Protein AF-A0A0L0S817-F1 (afdb_monomer)

Radius of gyration: 23.84 Å; Cα contacts (8 Å, |Δi|>4): 169; chains: 1; bounding box: 79×33×70 Å

Solvent-accessible surface area (backbone atoms only — not comparable to full-atom values): 13509 Å² total; per-residue (Å²): 115,69,65,62,54,52,50,51,52,51,49,54,56,48,55,68,73,68,96,44,73,67,58,48,53,54,48,48,56,53,46,34,64,48,41,56,57,31,47,53,52,41,40,51,51,51,38,51,53,39,53,52,53,58,67,48,46,68,70,60,49,78,79,63,85,80,73,90,62,92,82,46,65,86,34,71,62,58,69,42,43,46,48,47,53,51,37,49,55,54,55,53,46,65,74,73,41,96,64,51,54,69,58,35,50,53,48,53,50,54,50,46,47,50,36,36,53,47,19,50,50,53,27,50,50,38,58,73,77,44,88,53,63,67,62,38,49,52,31,44,49,50,30,55,49,36,51,50,52,46,41,63,45,56,54,59,58,77,58,45,51,51,48,50,52,50,51,50,54,54,50,52,50,51,51,53,52,38,41,77,69,72,44,48,89,77,38,76,76,51,57,59,50,50,54,50,50,52,54,48,34,53,50,52,34,34,50,52,51,23,51,50,54,52,51,54,50,52,51,52,49,53,55,49,51,51,50,59,58,58,72,73,62,83,86,86,78,91,82,78,91,132

Organism: Allomyces macrogynus (strain ATCC 38327) (NCBI:txid578462)

Secondary structure (DSSP, 8-state):
-HHHHHHHHHHHHH-PPPSSHHHHHHHHHHHHHHHHHHHHHHHHHHHHHHHHHHHHHHHHHTT---S--TT-TTSHHHHHHHHHHHHHHHHHHHHHS---HHHHHHHHHHHHHHHHHHHHHHHHHHHHH---HHHHHHHHHHHHHHHHHHHHHT--HHHHHHHHHHHHHHHHHHHHHHHHTT-GGGTHHHHHHHHHHHHHHHHHHHHHHHHHHHHHHHHHHHHHHHHHHHTTS-S-------

Foldseek 3Di:
DVVVVVVVVVCCLLDPDDPDPVLVVVLLQVLQVCLVVLLVVLLVVLLVVLVVVLVCLVVVVVVDPDDDQVPCCSPSCLLRVLSVLSRVVSVCDVVPDPQGRVSVLVVLLVSLLVSLLSLLVSLLVCLVRHPPVVSNVSSLVSNLSSLVSLLSSLRQLVSNVVSLVVSVVSNVVSQVVCVVVVSNVSPDVSVVVSVVSSVVSSVSSSNVVSVSSVVSVVVVVVVVVCVVVVVVDDPDDDDDDD

Nearest PDB structures (foldseek):
  6ixe-assembly1_A  TM=2.148E-01  e=5.929E+00  Homo sapiens
  6ixf-assembly1_A  TM=2.188E-01  e=6.496E+00  Homo sapiens
  6grj-assembly1_E  TM=1.822E-01  e=9.796E+00  Aeromonas hydrophila

Sequence (242 aa):
MRLRRAWRRVQQFFVYTFPSPEQEAVYRSYYHRKLRDRFIITNLTVTVAWCLVAGMSPLTRKGTATGSDPYGISSFWYQHIPGFVAVVLPIVALHGFHLEGATLEVFATIYVSTVITVAIAMDAAARYLTNNPLVQMFLFMGYLSAIMSATTLRLRPRIHLSVIGMATVIDMLRWAILAALGRAGTAIAVVGVSCAAMVLSITLTLFNESAQRRYFYLRRLVELDAVALGGSGGGHGARGKG

Structure (mmCIF, N/CA/C/O backbone):
data_AF-A0A0L0S817-F1
#
_entry.id   AF-A0A0L0S817-F1
#
loop_
_atom_site.group_PDB
_atom_site.id
_atom_site.type_symbol
_atom_site.label_atom_id
_atom_site.label_alt_id
_atom_site.label_comp_id
_atom_site.label_asym_id
_atom_site.label_entity_id
_atom_site.label_seq_id
_atom_site.pdbx_PDB_ins_code
_atom_site.Cartn_x
_atom_site.Cartn_y
_atom_site.Cartn_z
_atom_site.occupancy
_atom_site.B_iso_or_equiv
_atom_site.auth_seq_id
_atom_site.auth_comp_id
_atom_site.auth_asym_id
_atom_site.auth_atom_id
_atom_site.pdbx_PDB_model_num
ATOM 1 N N . MET A 1 1 ? 18.633 14.173 29.583 1.00 62.84 1 MET A N 1
ATOM 2 C CA . MET A 1 1 ? 17.295 13.816 30.137 1.00 62.84 1 MET A CA 1
ATOM 3 C C . MET A 1 1 ? 16.091 14.249 29.283 1.00 62.84 1 MET A C 1
ATOM 5 O O . MET A 1 1 ? 15.126 13.493 29.238 1.00 62.84 1 MET A O 1
ATOM 9 N N . ARG A 1 2 ? 16.102 15.404 28.591 1.00 72.50 2 ARG A N 1
ATOM 10 C CA . ARG A 1 2 ? 14.948 15.901 27.798 1.00 72.50 2 ARG A CA 1
ATOM 11 C C . ARG A 1 2 ? 14.546 14.993 26.616 1.00 72.50 2 ARG A C 1
ATOM 13 O O . ARG A 1 2 ? 13.367 14.688 26.475 1.00 72.50 2 ARG A O 1
ATOM 20 N N . LEU A 1 3 ? 15.517 14.456 25.870 1.00 74.56 3 LEU A N 1
ATOM 21 C CA . LEU A 1 3 ? 15.290 13.510 24.760 1.00 74.56 3 LEU A CA 1
ATOM 22 C C . LEU A 1 3 ? 14.580 12.217 25.189 1.00 74.56 3 LEU A C 1
ATOM 24 O O . LEU A 1 3 ? 13.632 11.792 24.543 1.00 74.56 3 LEU A O 1
ATOM 28 N N . ARG A 1 4 ? 14.964 11.629 26.332 1.00 75.44 4 ARG A N 1
ATOM 29 C CA . ARG A 1 4 ? 14.307 10.417 26.856 1.00 75.44 4 ARG A CA 1
ATOM 30 C C . ARG A 1 4 ? 12.842 10.664 27.229 1.00 75.44 4 ARG A C 1
ATOM 32 O O . ARG A 1 4 ? 12.012 9.786 27.028 1.00 75.44 4 ARG A O 1
ATOM 39 N N . ARG A 1 5 ? 12.510 11.848 27.760 1.00 75.25 5 ARG A N 1
ATOM 40 C CA . ARG A 1 5 ? 11.118 12.217 28.076 1.00 75.25 5 ARG A CA 1
ATOM 41 C C . ARG A 1 5 ? 10.299 12.458 26.806 1.00 75.25 5 ARG A C 1
ATOM 43 O O . ARG A 1 5 ? 9.173 11.981 26.734 1.00 75.25 5 ARG A O 1
ATOM 50 N N . ALA A 1 6 ? 10.866 13.142 25.811 1.00 72.88 6 ALA A N 1
ATOM 51 C CA . ALA A 1 6 ? 10.223 13.338 24.510 1.00 72.88 6 ALA A CA 1
ATOM 52 C C . ALA A 1 6 ? 9.963 11.997 23.803 1.00 72.88 6 ALA A C 1
ATOM 54 O O . ALA A 1 6 ? 8.843 11.736 23.378 1.00 72.88 6 ALA A O 1
ATOM 55 N N . TRP A 1 7 ? 10.954 11.102 23.793 1.00 74.12 7 TRP A N 1
ATOM 56 C CA . TRP A 1 7 ? 10.828 9.757 23.234 1.00 74.12 7 TRP A CA 1
ATOM 57 C C . TRP A 1 7 ? 9.726 8.933 23.908 1.00 74.12 7 TRP A C 1
ATOM 59 O O . TRP A 1 7 ? 8.895 8.341 23.226 1.00 74.12 7 TRP A O 1
ATOM 69 N N . ARG A 1 8 ? 9.641 8.958 25.247 1.00 75.88 8 ARG A N 1
ATOM 70 C CA . ARG A 1 8 ? 8.551 8.285 25.975 1.00 75.88 8 ARG A CA 1
ATOM 71 C C . ARG A 1 8 ? 7.172 8.828 25.596 1.00 75.88 8 ARG A C 1
ATOM 73 O O . ARG A 1 8 ? 6.255 8.036 25.426 1.00 75.88 8 ARG A O 1
ATOM 80 N N . ARG A 1 9 ? 7.021 10.147 25.421 1.00 72.44 9 ARG A N 1
ATOM 81 C CA . ARG A 1 9 ? 5.746 10.743 24.976 1.00 72.44 9 ARG A CA 1
ATOM 82 C C . ARG A 1 9 ? 5.372 10.301 23.564 1.00 72.44 9 ARG A C 1
ATOM 84 O O . ARG A 1 9 ? 4.211 10.006 23.317 1.00 72.44 9 ARG A O 1
ATOM 91 N N . VAL A 1 10 ? 6.347 10.221 22.659 1.00 71.38 10 VAL A N 1
ATOM 92 C CA . VAL A 1 10 ? 6.148 9.720 21.290 1.00 71.38 10 VAL A CA 1
ATOM 93 C C . VAL A 1 10 ? 5.708 8.255 21.314 1.00 71.38 10 VAL A C 1
ATOM 95 O O . VAL A 1 10 ? 4.711 7.904 20.688 1.00 71.38 10 VAL A O 1
ATOM 98 N N . GLN A 1 11 ? 6.376 7.412 22.105 1.00 71.69 11 GLN A N 1
ATOM 99 C CA . GLN A 1 11 ? 5.979 6.013 22.280 1.00 71.69 11 GLN A CA 1
ATOM 100 C C . GLN A 1 11 ? 4.559 5.889 22.845 1.00 71.69 11 GLN A C 1
ATOM 102 O O . GLN A 1 11 ? 3.750 5.157 22.290 1.00 71.69 11 GLN A O 1
ATOM 107 N N . GLN A 1 12 ? 4.219 6.650 23.887 1.00 69.69 12 GLN A N 1
ATOM 108 C CA . GLN A 1 12 ? 2.867 6.678 24.462 1.00 69.69 12 GLN A CA 1
ATOM 109 C C . GLN A 1 12 ? 1.814 7.215 23.484 1.00 69.69 12 GLN A C 1
ATOM 111 O O . GLN A 1 12 ? 0.639 6.853 23.558 1.00 69.69 12 GLN A O 1
ATOM 116 N N . PHE A 1 13 ? 2.216 8.092 22.563 1.00 70.31 13 PHE A N 1
ATOM 117 C CA . PHE A 1 13 ? 1.322 8.602 21.542 1.00 70.31 13 PHE A CA 1
ATOM 118 C C . PHE A 1 13 ? 0.998 7.536 20.496 1.00 70.31 13 PHE A C 1
ATOM 120 O O . PHE A 1 13 ? -0.174 7.326 20.198 1.00 70.31 13 PHE A O 1
ATOM 127 N N . PHE A 1 14 ? 2.006 6.845 19.968 1.00 67.69 14 PHE A N 1
ATOM 128 C CA . PHE A 1 14 ? 1.825 5.844 18.914 1.00 67.69 14 PHE A CA 1
ATOM 129 C C . PHE A 1 14 ? 1.361 4.477 19.422 1.00 67.69 14 PHE A C 1
ATOM 131 O O . PHE A 1 14 ? 0.747 3.722 18.673 1.00 67.69 14 PHE A O 1
ATOM 138 N N . VAL A 1 15 ? 1.620 4.163 20.690 1.00 69.94 15 VAL A N 1
ATOM 139 C CA . VAL A 1 15 ? 1.326 2.866 21.303 1.00 69.94 15 VAL A CA 1
ATOM 140 C C . VAL A 1 15 ? 0.288 3.064 22.401 1.00 69.94 15 VAL A C 1
ATOM 142 O O . VAL A 1 15 ? 0.583 2.989 23.591 1.00 69.94 15 VAL A O 1
ATOM 145 N N . TYR A 1 16 ? -0.951 3.357 22.001 1.00 74.62 16 TYR A N 1
ATOM 146 C CA . TYR A 1 16 ? -2.059 3.329 22.948 1.00 74.62 16 TYR A CA 1
ATOM 147 C C . TYR A 1 16 ? -2.414 1.874 23.288 1.00 74.62 16 TYR A C 1
ATOM 149 O O . TYR A 1 16 ? -2.808 1.085 22.422 1.00 74.62 16 TYR A O 1
ATOM 157 N N . THR A 1 17 ? -2.292 1.528 24.564 1.00 78.75 17 THR A N 1
ATOM 158 C CA . THR A 1 17 ? -2.716 0.245 25.129 1.00 78.75 17 THR A CA 1
ATOM 159 C C . THR A 1 17 ? -4.029 0.435 25.875 1.00 78.75 17 THR A C 1
ATOM 161 O O . THR A 1 17 ? -4.143 1.370 26.669 1.00 78.75 17 THR A O 1
ATOM 164 N N . PHE A 1 18 ? -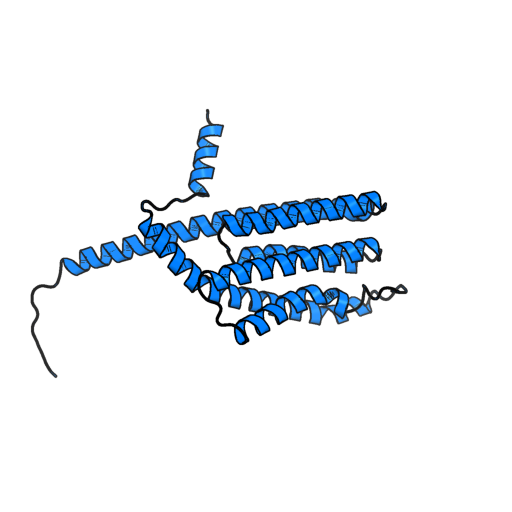5.012 -0.439 25.641 1.00 81.19 18 PHE A N 1
ATOM 165 C CA . PHE A 1 18 ? -6.241 -0.401 26.433 1.00 81.19 18 PHE A CA 1
ATOM 166 C C . PHE A 1 18 ? -5.946 -0.716 27.910 1.00 81.19 18 PHE A C 1
ATOM 168 O O . PHE A 1 18 ? -5.047 -1.514 28.186 1.00 81.19 18 PHE A O 1
ATOM 175 N N . PRO A 1 19 ? -6.710 -0.130 28.849 1.00 80.19 19 PRO A N 1
ATOM 176 C CA . PRO A 1 19 ? -6.610 -0.431 30.277 1.00 80.19 19 PRO A CA 1
ATOM 177 C C . PRO A 1 19 ? -6.852 -1.902 30.634 1.00 80.19 19 PRO A C 1
ATOM 179 O O . PRO A 1 19 ? -6.272 -2.383 31.603 1.00 80.19 19 PRO A O 1
ATOM 182 N N . SER A 1 20 ? -7.690 -2.619 29.872 1.00 86.12 20 SER A N 1
ATOM 183 C CA . SER A 1 20 ? -7.982 -4.036 30.115 1.00 86.12 20 SER A CA 1
ATOM 184 C C . SER A 1 20 ? -7.865 -4.909 28.853 1.00 86.12 20 SER A C 1
ATOM 186 O O . SER A 1 20 ? -8.152 -4.451 27.739 1.00 86.12 20 SER A O 1
ATOM 188 N N . PRO A 1 21 ? -7.474 -6.192 28.998 1.00 85.12 21 PRO A N 1
ATOM 189 C CA . PRO A 1 21 ? -7.388 -7.132 27.877 1.00 85.12 21 PRO A CA 1
ATOM 190 C C . PRO A 1 21 ? -8.757 -7.442 27.250 1.00 85.12 21 PRO A C 1
ATOM 192 O O . PRO A 1 21 ? -8.847 -7.686 26.048 1.00 85.12 21 PRO A O 1
ATOM 195 N N . GLU A 1 22 ? -9.837 -7.365 28.026 1.00 86.56 22 GLU A N 1
ATOM 196 C CA . GLU A 1 22 ? -11.205 -7.518 27.520 1.00 86.56 22 GLU A CA 1
ATOM 197 C C . GLU A 1 22 ? -11.582 -6.395 26.546 1.00 86.56 22 GLU A C 1
ATOM 199 O O . GLU A 1 22 ? -12.194 -6.638 25.506 1.00 86.56 22 GLU A O 1
ATOM 204 N N . GLN A 1 23 ? -11.175 -5.153 26.826 1.00 84.50 23 GLN A N 1
ATOM 205 C CA . GLN A 1 23 ? -11.412 -4.026 25.922 1.00 84.50 23 GLN A CA 1
ATOM 206 C C . GLN A 1 23 ? -10.656 -4.186 24.598 1.00 84.50 23 GLN A C 1
ATOM 208 O O . GLN A 1 23 ? -11.216 -3.877 23.545 1.00 84.50 23 GLN A O 1
ATOM 213 N N . GLU A 1 24 ? -9.438 -4.734 24.628 1.00 85.75 24 GLU A N 1
ATOM 214 C CA . GLU A 1 24 ? -8.682 -5.091 23.420 1.00 85.75 24 GLU A CA 1
ATOM 215 C C . GLU A 1 24 ? -9.401 -6.189 22.614 1.00 85.75 24 GLU A C 1
ATOM 217 O O . GLU A 1 24 ? -9.450 -6.107 21.386 1.00 85.75 24 GLU A O 1
ATOM 222 N N . ALA A 1 25 ? -10.009 -7.187 23.266 1.00 86.69 25 ALA A N 1
ATOM 223 C CA . ALA A 1 25 ? -10.776 -8.231 22.580 1.00 86.69 25 ALA A CA 1
ATOM 224 C C . ALA A 1 25 ? -12.020 -7.669 21.862 1.00 86.69 25 ALA A C 1
ATOM 226 O O . ALA A 1 25 ? -12.256 -7.990 20.696 1.00 86.69 25 ALA A O 1
ATOM 227 N N . VAL A 1 26 ? -12.767 -6.766 22.508 1.00 87.50 26 VAL A N 1
ATOM 228 C CA . VAL A 1 26 ? -13.923 -6.097 21.878 1.00 87.50 26 VAL A CA 1
ATOM 229 C C . VAL A 1 26 ? -13.479 -5.129 20.771 1.00 87.50 26 VAL A C 1
ATOM 231 O O . VAL A 1 26 ? -14.133 -5.028 19.735 1.00 87.50 26 VAL A O 1
ATOM 234 N N . TYR A 1 27 ? -12.339 -4.450 20.926 1.00 88.31 27 TYR A N 1
ATOM 235 C CA . TYR A 1 27 ? -11.769 -3.646 19.840 1.00 88.31 27 TYR A CA 1
ATOM 236 C C . TYR A 1 27 ? -11.419 -4.508 18.621 1.00 88.31 27 TYR A C 1
ATOM 238 O O . TYR A 1 27 ? -11.671 -4.100 17.489 1.00 88.31 27 TYR A O 1
ATOM 246 N N . ARG A 1 28 ? -10.879 -5.718 18.823 1.00 86.81 28 ARG A N 1
ATOM 247 C CA . ARG A 1 28 ? -10.556 -6.635 17.718 1.00 86.81 28 ARG A CA 1
ATOM 248 C C . ARG A 1 28 ? -11.793 -7.082 16.949 1.00 86.81 28 ARG A C 1
ATOM 250 O O . ARG A 1 28 ? -11.763 -7.067 15.721 1.00 86.81 28 ARG A O 1
ATOM 257 N N . SER A 1 29 ? -12.882 -7.441 17.629 1.00 86.31 29 SER A N 1
ATOM 258 C CA . SER A 1 29 ? -14.125 -7.807 16.935 1.00 86.31 29 SER A CA 1
ATOM 259 C C . SER A 1 29 ? -14.694 -6.622 16.145 1.00 86.31 29 SER A C 1
ATOM 261 O O . SER A 1 29 ? -15.067 -6.771 14.980 1.00 86.31 29 SER A O 1
ATOM 263 N N . TYR A 1 30 ? -14.654 -5.418 16.725 1.00 87.50 30 TYR A N 1
ATOM 264 C CA . TYR A 1 30 ? -15.017 -4.178 16.039 1.00 87.50 30 TYR A CA 1
ATOM 265 C C . TYR A 1 30 ? -14.139 -3.896 14.810 1.00 87.50 30 TYR A C 1
ATOM 267 O O . TYR A 1 30 ? -14.652 -3.526 13.750 1.00 87.50 30 TYR A O 1
ATOM 275 N N . TYR A 1 31 ? -12.825 -4.095 14.929 1.00 89.88 31 TYR A N 1
ATOM 276 C CA . TYR A 1 31 ? -11.872 -3.963 13.830 1.00 89.88 31 TYR A CA 1
ATOM 277 C C . TYR A 1 31 ? -12.224 -4.905 12.677 1.00 89.88 31 TYR A C 1
ATOM 279 O O . TYR A 1 31 ? -12.361 -4.442 11.547 1.00 89.88 31 TYR A O 1
ATOM 287 N N . HIS A 1 32 ? -12.442 -6.193 12.955 1.00 87.31 32 HIS A N 1
ATOM 288 C CA . HIS A 1 32 ? -12.768 -7.173 11.921 1.00 87.31 32 HIS A CA 1
ATOM 289 C C . HIS A 1 32 ? -14.085 -6.858 11.209 1.00 87.31 32 HIS A C 1
ATOM 291 O O . HIS A 1 32 ? -14.158 -6.968 9.986 1.00 87.31 32 HIS A O 1
ATOM 297 N N . ARG A 1 33 ? -15.100 -6.387 11.946 1.00 86.00 33 ARG A N 1
ATOM 298 C CA . ARG A 1 33 ? -16.366 -5.949 11.347 1.00 86.00 33 ARG A CA 1
ATOM 299 C C . ARG A 1 33 ? -16.158 -4.791 10.369 1.00 86.00 33 ARG A C 1
ATOM 301 O O . ARG A 1 33 ? -16.725 -4.797 9.286 1.00 86.00 33 ARG A O 1
ATOM 308 N N . LYS A 1 34 ? -15.305 -3.825 10.725 1.00 88.75 34 LYS A N 1
ATOM 309 C CA . LYS A 1 34 ? -14.980 -2.675 9.8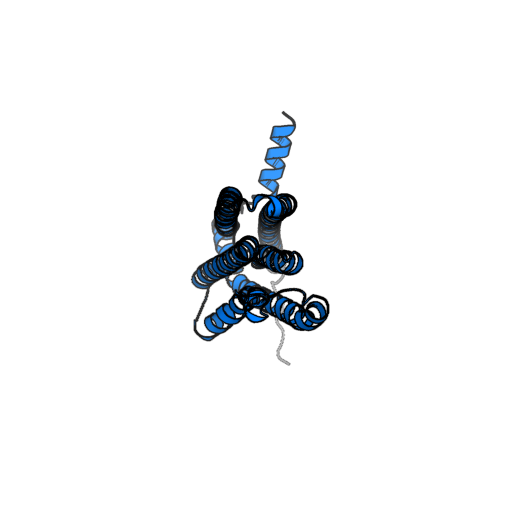66 1.00 88.75 34 LYS A CA 1
ATOM 310 C C . LYS A 1 34 ? -13.988 -2.981 8.749 1.00 88.75 34 LYS A C 1
ATOM 312 O O . LYS A 1 34 ? -13.886 -2.196 7.807 1.00 88.75 34 LYS A O 1
ATOM 317 N N . LEU A 1 35 ? -13.228 -4.068 8.854 1.00 88.62 35 LEU A N 1
ATOM 318 C CA . LEU A 1 35 ? -12.221 -4.428 7.863 1.00 88.62 35 LEU A CA 1
ATOM 319 C C . LEU A 1 35 ? -12.860 -4.711 6.500 1.00 88.62 35 LEU A C 1
ATOM 321 O O . LEU A 1 35 ? -12.309 -4.297 5.487 1.00 88.62 35 LEU A O 1
ATOM 325 N N . ARG A 1 36 ? -14.047 -5.332 6.476 1.00 86.06 36 ARG A N 1
ATOM 326 C CA . ARG A 1 36 ? -14.799 -5.604 5.241 1.00 86.06 36 ARG A CA 1
ATOM 327 C C . ARG A 1 36 ? -15.139 -4.326 4.486 1.00 86.06 36 ARG A C 1
ATOM 329 O O . ARG A 1 36 ? -14.797 -4.209 3.313 1.00 86.06 36 ARG A O 1
ATOM 336 N N . ASP A 1 37 ? -15.710 -3.343 5.174 1.00 87.06 37 ASP A N 1
ATOM 337 C CA . ASP A 1 37 ? -16.061 -2.057 4.564 1.00 87.06 37 ASP A CA 1
ATOM 338 C C . ASP A 1 37 ? -14.814 -1.326 4.057 1.00 87.06 37 ASP A C 1
ATOM 340 O O . ASP A 1 37 ? -14.795 -0.822 2.937 1.00 87.06 37 ASP A O 1
ATOM 344 N N . ARG A 1 38 ? -13.729 -1.313 4.845 1.00 88.19 38 ARG A N 1
ATOM 345 C CA . ARG A 1 38 ? -12.447 -0.714 4.429 1.00 88.19 38 ARG A CA 1
ATOM 346 C C . ARG A 1 38 ? -11.862 -1.406 3.208 1.00 88.19 38 ARG A C 1
ATOM 348 O O . ARG A 1 38 ? -11.295 -0.732 2.350 1.00 88.19 38 ARG A O 1
ATOM 355 N N . PHE A 1 39 ? -11.988 -2.727 3.138 1.00 87.50 39 PHE A N 1
ATOM 356 C CA . PHE A 1 39 ? -11.523 -3.522 2.013 1.00 87.50 39 PHE A CA 1
ATOM 357 C C . PHE A 1 39 ? -12.311 -3.192 0.745 1.00 87.50 39 PHE A C 1
ATOM 359 O O . PHE A 1 39 ? -11.711 -2.901 -0.286 1.00 87.50 39 PHE A O 1
ATOM 366 N N . ILE A 1 40 ? -13.641 -3.128 0.836 1.00 84.94 40 ILE A N 1
ATOM 367 C CA . ILE A 1 40 ? -14.512 -2.731 -0.278 1.00 84.94 40 ILE A CA 1
ATOM 368 C C . ILE A 1 40 ? -14.196 -1.302 -0.734 1.00 84.94 40 ILE A C 1
ATOM 370 O O . ILE A 1 40 ? -13.941 -1.082 -1.915 1.00 84.94 40 ILE A O 1
ATOM 374 N N . ILE A 1 41 ? -14.148 -0.339 0.192 1.00 85.62 41 ILE A N 1
ATOM 375 C CA . ILE A 1 41 ? -13.870 1.072 -0.117 1.00 85.62 41 ILE A CA 1
ATOM 376 C C . ILE A 1 41 ? -12.485 1.232 -0.743 1.00 85.62 41 ILE A C 1
ATOM 378 O O . ILE A 1 41 ? -12.341 1.958 -1.726 1.00 85.62 41 ILE A O 1
ATOM 382 N N . THR A 1 42 ? -11.467 0.551 -0.206 1.00 85.62 42 THR A N 1
ATOM 383 C CA . THR A 1 42 ? -10.112 0.61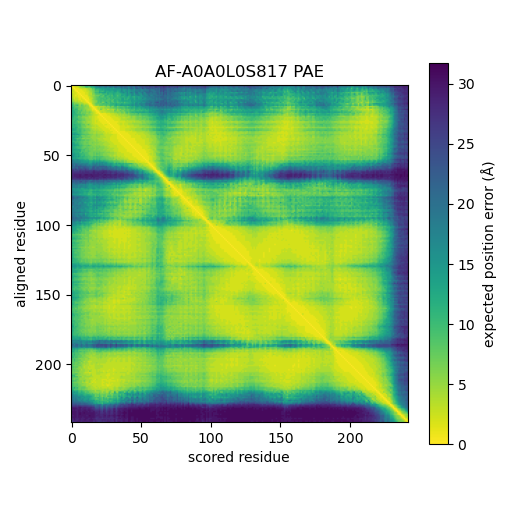7 -0.767 1.00 85.62 42 THR A CA 1
ATOM 384 C C . THR A 1 42 ? -10.105 0.074 -2.188 1.00 85.62 42 THR A C 1
ATOM 386 O O . THR A 1 42 ? -9.633 0.764 -3.083 1.00 85.62 42 THR A O 1
ATOM 389 N N . ASN A 1 43 ? -10.689 -1.102 -2.430 1.00 83.69 43 ASN A N 1
ATOM 390 C CA . ASN A 1 43 ? -10.721 -1.675 -3.774 1.00 83.69 43 ASN A CA 1
ATOM 391 C C . ASN A 1 43 ? -11.521 -0.823 -4.754 1.00 83.69 43 ASN A C 1
ATOM 393 O O . ASN A 1 43 ? -11.071 -0.630 -5.877 1.00 83.69 43 ASN A O 1
ATOM 397 N N . LEU A 1 44 ? -12.655 -0.254 -4.340 1.00 83.25 44 LEU A N 1
ATOM 398 C CA . LEU A 1 44 ? -13.427 0.654 -5.186 1.00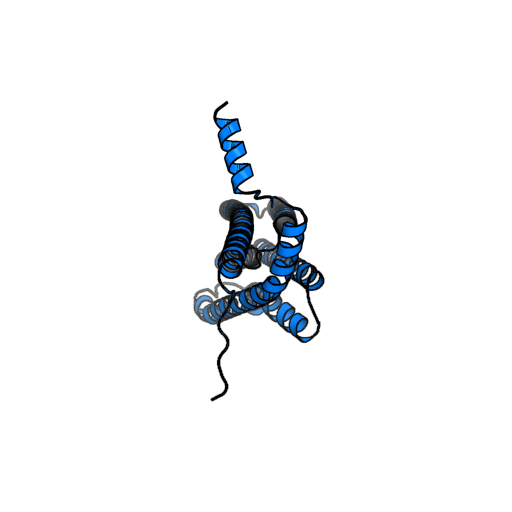 83.25 44 LEU A CA 1
ATOM 399 C C . LEU A 1 44 ? -12.607 1.899 -5.545 1.00 83.25 44 LEU A C 1
ATOM 401 O O . LEU A 1 44 ? -12.542 2.284 -6.708 1.00 83.25 44 LEU A O 1
ATOM 405 N N . THR A 1 45 ? -11.931 2.492 -4.560 1.00 83.31 45 THR A N 1
ATOM 406 C CA . THR A 1 45 ? -11.092 3.681 -4.767 1.00 83.31 45 THR A CA 1
ATOM 407 C C . THR A 1 45 ? -9.919 3.372 -5.697 1.00 83.31 45 THR A C 1
ATOM 409 O O . THR A 1 45 ? -9.658 4.133 -6.626 1.00 83.31 45 THR A O 1
ATOM 412 N N . VAL A 1 46 ? -9.251 2.232 -5.496 1.00 81.81 46 VAL A N 1
ATOM 413 C CA . VAL A 1 46 ? -8.162 1.755 -6.363 1.00 81.81 46 VAL A CA 1
ATOM 414 C C . VAL A 1 46 ? -8.670 1.471 -7.775 1.00 81.81 46 VAL A C 1
ATOM 416 O O . VAL A 1 46 ? -8.009 1.844 -8.738 1.00 81.81 46 VAL A O 1
ATOM 419 N N . THR A 1 47 ? -9.865 0.892 -7.912 1.00 82.50 47 THR A N 1
ATOM 420 C CA . THR A 1 47 ? -10.503 0.632 -9.212 1.00 82.50 47 THR A CA 1
ATOM 421 C C . THR A 1 47 ? -10.783 1.925 -9.958 1.00 82.50 47 THR A C 1
ATOM 423 O O . THR A 1 47 ? -10.410 2.053 -11.118 1.00 82.50 47 THR A O 1
ATOM 426 N N . VAL A 1 48 ? -11.399 2.908 -9.297 1.00 83.06 48 VAL A N 1
ATOM 427 C CA . VAL A 1 48 ? -11.685 4.212 -9.910 1.00 83.06 48 VAL A CA 1
ATOM 428 C C . VAL A 1 48 ? -10.387 4.905 -10.312 1.00 83.06 48 VAL A C 1
ATOM 430 O O . VAL A 1 48 ? -10.274 5.372 -11.443 1.00 83.06 48 VAL A O 1
ATOM 433 N N . ALA A 1 49 ? -9.387 4.928 -9.426 1.00 81.69 49 ALA A N 1
ATOM 434 C CA . ALA A 1 49 ? -8.084 5.508 -9.726 1.00 81.69 49 ALA A CA 1
ATOM 435 C C . ALA A 1 49 ? -7.426 4.823 -10.934 1.00 81.69 49 ALA A C 1
ATOM 437 O O . ALA A 1 49 ? -6.945 5.504 -11.838 1.00 81.69 49 ALA A O 1
ATOM 438 N N . TRP A 1 50 ? -7.464 3.491 -10.988 1.00 80.12 50 TRP A N 1
ATOM 439 C CA . TRP A 1 50 ? -6.941 2.719 -12.110 1.00 80.12 50 TRP A CA 1
ATOM 440 C C . TRP A 1 50 ? -7.685 3.012 -13.413 1.00 80.12 50 TRP A C 1
ATOM 442 O O . TRP A 1 50 ? -7.039 3.292 -14.415 1.00 80.12 50 TRP A O 1
ATOM 452 N N . CYS A 1 51 ? -9.020 3.025 -13.406 1.00 81.69 51 CYS A N 1
ATOM 453 C CA . CYS A 1 51 ? -9.824 3.344 -14.587 1.00 81.69 51 CYS A CA 1
ATOM 454 C C . CYS A 1 51 ? -9.527 4.751 -15.120 1.00 81.69 51 CYS A C 1
ATOM 456 O O . CYS A 1 51 ? -9.394 4.931 -16.329 1.00 81.69 51 CYS A O 1
ATOM 458 N N . LEU A 1 52 ? -9.385 5.744 -14.235 1.00 82.12 52 LEU A N 1
ATOM 459 C CA . LEU A 1 52 ? -9.024 7.113 -14.618 1.00 82.12 52 LEU A CA 1
ATOM 460 C C . LEU A 1 52 ? -7.638 7.157 -15.265 1.00 82.12 52 LEU A C 1
ATOM 462 O O . LEU A 1 52 ? -7.455 7.724 -16.340 1.00 82.12 52 LEU A O 1
ATOM 466 N N . VAL A 1 53 ? -6.664 6.513 -14.629 1.00 78.38 53 VAL A N 1
ATOM 467 C CA . VAL A 1 53 ? -5.285 6.431 -15.110 1.00 78.38 53 VAL A CA 1
ATOM 468 C C . VAL A 1 53 ? -5.199 5.687 -16.455 1.00 78.38 53 VAL A C 1
ATOM 470 O O . VAL A 1 53 ? -4.525 6.146 -17.381 1.00 78.38 53 VAL A O 1
ATOM 473 N N . ALA A 1 54 ? -5.932 4.585 -16.605 1.00 77.81 54 ALA A N 1
ATOM 474 C CA . ALA A 1 54 ? -6.035 3.819 -17.840 1.00 77.81 54 ALA A CA 1
ATOM 475 C C . ALA A 1 54 ? -6.724 4.616 -18.955 1.00 77.81 54 ALA A C 1
ATOM 477 O O . ALA A 1 54 ? -6.234 4.626 -20.082 1.00 77.81 54 ALA A O 1
ATOM 478 N N . GLY A 1 55 ? -7.797 5.347 -18.644 1.00 78.00 55 GLY A N 1
ATOM 479 C CA . GLY A 1 55 ? -8.507 6.207 -19.593 1.00 78.00 55 GLY A CA 1
ATOM 480 C C . GLY A 1 55 ? -7.677 7.394 -20.093 1.00 78.00 55 GLY A C 1
ATOM 481 O O . GLY A 1 55 ? -7.839 7.817 -21.235 1.00 78.00 55 GLY A O 1
ATOM 482 N N . MET A 1 56 ? -6.740 7.899 -19.284 1.00 74.81 56 MET A N 1
ATOM 483 C CA . MET A 1 56 ? -5.822 8.975 -19.685 1.00 74.81 56 MET A CA 1
ATOM 484 C C . MET A 1 56 ? -4.607 8.482 -20.495 1.00 74.81 56 MET A C 1
ATOM 486 O O . MET A 1 56 ? -4.006 9.256 -21.238 1.00 74.81 56 MET A O 1
ATOM 490 N N . SER A 1 57 ? -4.247 7.199 -20.401 1.00 69.62 57 SER A N 1
ATOM 491 C CA . SER A 1 57 ? -3.064 6.608 -21.057 1.00 69.62 57 SER A CA 1
ATOM 492 C C . SER A 1 57 ? -3.051 6.708 -22.605 1.00 69.62 57 SER A C 1
ATOM 494 O O . SER A 1 57 ? -1.997 6.999 -23.179 1.00 69.62 57 SER A O 1
ATOM 496 N N . PRO A 1 58 ? -4.178 6.556 -23.337 1.00 66.38 58 PRO A N 1
ATOM 497 C CA . PRO A 1 58 ? -4.219 6.784 -24.786 1.00 66.38 58 PRO A CA 1
ATOM 498 C C . PRO A 1 58 ? -3.907 8.230 -25.197 1.00 66.38 58 PRO A C 1
ATOM 500 O O . PRO A 1 58 ? -3.340 8.452 -26.268 1.00 66.38 58 PRO A O 1
ATOM 503 N N . LEU A 1 59 ? -4.256 9.209 -24.354 1.00 62.44 59 LEU A N 1
ATOM 504 C CA . LEU A 1 59 ? -4.023 10.631 -24.622 1.00 62.44 59 LEU A CA 1
ATOM 505 C C . LEU A 1 59 ? -2.537 10.991 -24.488 1.00 62.44 59 LEU A C 1
ATOM 507 O O . LEU A 1 59 ? -2.037 11.816 -25.246 1.00 62.44 59 LEU A O 1
ATOM 511 N N . THR A 1 60 ? -1.811 10.325 -23.587 1.00 59.03 60 THR A N 1
ATOM 512 C CA . THR A 1 60 ? -0.371 10.543 -23.368 1.00 59.03 60 THR A CA 1
ATOM 513 C C . THR A 1 60 ? 0.518 9.744 -24.331 1.00 59.03 60 THR A C 1
ATOM 515 O O . THR A 1 60 ? 1.632 10.168 -24.650 1.00 59.03 60 THR A O 1
ATOM 518 N N . ARG A 1 61 ? 0.023 8.623 -24.877 1.00 58.59 61 ARG A N 1
ATOM 519 C CA . ARG A 1 61 ? 0.724 7.811 -25.894 1.00 58.59 61 ARG A CA 1
ATOM 520 C C . ARG A 1 61 ? 0.841 8.481 -27.265 1.00 58.59 61 ARG A C 1
ATOM 522 O O . ARG A 1 61 ? 1.841 8.273 -27.947 1.00 58.59 61 ARG A O 1
ATOM 529 N N . LYS A 1 62 ? -0.129 9.312 -27.670 1.00 51.19 62 LYS A N 1
ATOM 530 C CA . LYS A 1 62 ? -0.098 10.000 -28.980 1.00 51.19 62 LYS A CA 1
ATOM 531 C C . LYS A 1 62 ? 1.090 10.961 -29.156 1.00 51.19 62 LYS A C 1
ATOM 533 O O . LYS A 1 62 ? 1.409 11.294 -30.289 1.00 51.19 62 LYS A O 1
ATOM 538 N N . GLY A 1 63 ? 1.762 11.371 -28.076 1.00 46.50 63 GLY A N 1
ATOM 539 C CA . GLY A 1 63 ? 2.919 12.275 -28.128 1.00 46.50 63 GLY A CA 1
ATOM 540 C C . GLY A 1 63 ? 4.300 11.613 -28.033 1.00 46.50 63 GLY A C 1
ATOM 541 O O . GLY A 1 63 ? 5.292 12.331 -28.018 1.00 46.50 63 GLY A O 1
ATOM 542 N N . THR A 1 64 ? 4.399 10.282 -27.895 1.00 50.75 64 THR A N 1
ATOM 543 C CA . THR A 1 64 ? 5.636 9.621 -27.404 1.00 50.75 64 THR A CA 1
ATOM 544 C C . THR A 1 64 ? 6.065 8.370 -28.177 1.00 50.75 64 THR A C 1
ATOM 546 O O . THR A 1 64 ? 6.983 7.666 -27.753 1.00 50.75 64 THR A O 1
ATOM 549 N N . ALA A 1 65 ? 5.440 8.080 -29.321 1.00 50.66 65 ALA A N 1
ATOM 550 C CA . ALA A 1 65 ? 5.819 6.960 -30.181 1.00 50.66 65 ALA A CA 1
ATOM 551 C C . ALA A 1 65 ? 7.120 7.264 -30.953 1.00 50.66 65 ALA A C 1
ATOM 553 O O . ALA A 1 65 ? 7.088 7.571 -32.139 1.00 50.66 65 ALA A O 1
ATOM 554 N N . THR A 1 66 ? 8.271 7.213 -30.279 1.00 47.50 66 THR A N 1
ATOM 555 C CA . THR A 1 66 ? 9.594 7.464 -30.888 1.00 47.50 66 THR A CA 1
ATOM 556 C C . THR A 1 66 ? 10.566 6.285 -30.782 1.00 47.50 66 THR A C 1
ATOM 558 O O . THR A 1 66 ? 11.771 6.468 -30.925 1.00 47.50 66 THR A O 1
ATOM 561 N N . GLY A 1 67 ? 10.091 5.049 -30.594 1.00 56.16 67 GLY A N 1
ATOM 562 C CA . GLY A 1 67 ? 10.991 3.893 -30.629 1.00 56.16 67 GLY A CA 1
ATOM 563 C C . GLY A 1 67 ? 10.304 2.540 -30.751 1.00 56.16 67 GLY A C 1
ATOM 564 O O . GLY A 1 67 ? 9.161 2.366 -30.331 1.00 56.16 67 GLY A O 1
ATOM 565 N N . SER A 1 68 ? 11.036 1.576 -31.313 1.00 58.47 68 SER A N 1
ATOM 566 C CA . SER A 1 68 ? 10.685 0.157 -31.281 1.00 58.47 68 SER A CA 1
ATOM 567 C C . SER A 1 68 ? 10.670 -0.337 -29.832 1.00 58.47 68 SER A C 1
ATOM 569 O O . SER A 1 68 ? 11.681 -0.232 -29.138 1.00 58.47 68 SER A O 1
ATOM 571 N N . ASP A 1 69 ? 9.543 -0.890 -29.387 1.00 67.38 69 ASP A N 1
ATOM 572 C CA . ASP A 1 69 ? 9.380 -1.548 -28.086 1.00 67.38 69 ASP A CA 1
ATOM 573 C C . ASP A 1 69 ? 9.314 -3.074 -28.281 1.00 67.38 69 ASP A C 1
ATOM 575 O O . ASP A 1 69 ? 8.220 -3.643 -28.323 1.00 67.38 69 ASP A O 1
ATOM 579 N N . PRO A 1 70 ? 10.463 -3.757 -28.449 1.00 66.19 70 PRO A N 1
ATOM 580 C CA . PRO A 1 70 ? 10.495 -5.184 -28.771 1.00 66.19 70 PRO A CA 1
ATOM 581 C C . PRO A 1 70 ? 9.969 -6.075 -27.635 1.00 66.19 70 PRO A C 1
ATOM 583 O O . PRO A 1 70 ? 9.621 -7.225 -27.878 1.00 66.19 70 PRO A O 1
ATOM 586 N N . TYR A 1 71 ? 9.891 -5.552 -26.407 1.00 74.81 71 TYR A N 1
ATOM 587 C CA . TYR A 1 71 ? 9.454 -6.292 -25.221 1.00 74.81 71 TYR A CA 1
ATOM 588 C C . TYR A 1 71 ? 8.005 -5.983 -24.810 1.00 74.81 71 TYR A C 1
ATOM 590 O O . TYR A 1 71 ? 7.512 -6.548 -23.836 1.00 74.81 71 TYR A O 1
ATOM 598 N N . GLY A 1 72 ? 7.314 -5.083 -25.521 1.00 74.25 72 GLY A N 1
ATOM 599 C CA . GLY A 1 72 ? 5.919 -4.733 -25.241 1.00 74.25 72 GLY A CA 1
ATOM 600 C C . GLY A 1 72 ? 5.694 -4.036 -23.892 1.00 74.25 72 GLY A C 1
ATOM 601 O O . GLY A 1 72 ? 4.589 -4.080 -23.352 1.00 74.25 72 GLY A O 1
ATOM 602 N N . ILE A 1 73 ? 6.708 -3.385 -23.323 1.00 76.19 73 ILE A N 1
ATOM 603 C CA . ILE A 1 73 ? 6.648 -2.743 -21.994 1.00 76.19 73 ILE A CA 1
ATOM 604 C C . ILE A 1 73 ? 5.868 -1.438 -22.033 1.00 76.19 73 ILE A C 1
ATOM 606 O O . ILE A 1 73 ? 5.216 -1.035 -21.069 1.00 76.19 73 ILE A O 1
ATOM 610 N N . SER A 1 74 ? 5.912 -0.766 -23.176 1.00 71.38 74 SER A N 1
ATOM 611 C CA . SER A 1 74 ? 5.066 0.380 -23.440 1.00 71.38 74 SER A CA 1
ATOM 612 C C . SER A 1 74 ? 3.612 -0.029 -23.647 1.00 71.38 74 SER A C 1
ATOM 614 O O . SER A 1 74 ? 2.777 0.874 -23.675 1.00 71.38 74 SER A O 1
ATOM 616 N N . SER A 1 75 ? 3.294 -1.329 -23.812 1.00 75.56 75 SER A N 1
ATOM 617 C CA . SER A 1 75 ? 1.933 -1.818 -24.061 1.00 75.56 75 SER A CA 1
ATOM 618 C C . SER A 1 75 ? 0.968 -1.383 -22.958 1.00 75.56 75 SER A C 1
ATOM 620 O O . SER A 1 75 ? 1.322 -1.307 -21.782 1.00 75.56 75 SER A O 1
ATOM 622 N N . PHE A 1 76 ? -0.278 -1.111 -23.352 1.00 75.19 76 PHE A N 1
ATOM 623 C CA . PHE A 1 76 ? -1.343 -0.748 -22.420 1.00 75.19 76 PHE A CA 1
ATOM 624 C C . PHE A 1 76 ? -1.476 -1.813 -21.324 1.00 75.19 76 PHE A C 1
ATOM 626 O O . PHE A 1 76 ? -1.442 -1.500 -20.140 1.00 75.19 76 PHE A O 1
ATOM 633 N N . TRP A 1 77 ? -1.535 -3.086 -21.715 1.00 76.00 77 TRP A N 1
ATOM 634 C CA . TRP A 1 77 ? -1.673 -4.183 -20.766 1.00 76.00 77 TRP A CA 1
ATOM 635 C C . TRP A 1 77 ? -0.507 -4.243 -19.784 1.00 76.00 77 TRP A C 1
ATOM 637 O O . TRP A 1 77 ? -0.754 -4.295 -18.587 1.00 76.00 77 TRP A O 1
ATOM 647 N N . TYR A 1 78 ? 0.742 -4.119 -20.238 1.00 76.88 78 TYR A N 1
ATOM 648 C CA . TYR A 1 78 ? 1.886 -4.095 -19.326 1.00 76.88 78 TYR A CA 1
ATOM 649 C C . TYR A 1 78 ? 1.794 -2.943 -18.314 1.00 76.88 78 TYR A C 1
ATOM 651 O O . TYR A 1 78 ? 1.929 -3.148 -17.114 1.00 76.88 78 TYR A O 1
ATOM 659 N N . GLN A 1 79 ? 1.475 -1.729 -18.755 1.00 74.31 79 GLN A N 1
ATOM 660 C CA . GLN A 1 79 ? 1.384 -0.581 -17.844 1.00 74.31 79 GLN A CA 1
ATOM 661 C C . GLN A 1 79 ? 0.252 -0.708 -16.815 1.00 74.31 79 GLN A C 1
ATOM 663 O O . GLN A 1 79 ? 0.364 -0.176 -15.711 1.00 74.31 79 GLN A O 1
ATOM 668 N N . HIS A 1 80 ? -0.818 -1.430 -17.155 1.00 77.00 80 HIS A N 1
ATOM 669 C CA . HIS A 1 80 ? -2.048 -1.473 -16.362 1.00 77.00 80 HIS A CA 1
ATOM 670 C C . HIS A 1 80 ? -2.301 -2.811 -15.652 1.00 77.00 80 HIS A C 1
ATOM 672 O O . HIS A 1 80 ? -3.212 -2.868 -14.826 1.00 77.00 80 HIS A O 1
ATOM 678 N N . ILE A 1 81 ? -1.492 -3.853 -15.887 1.00 73.88 81 ILE A N 1
ATOM 679 C CA . ILE A 1 81 ? -1.577 -5.160 -15.203 1.00 73.88 81 ILE A CA 1
ATOM 680 C C . ILE A 1 81 ? -1.557 -5.045 -13.668 1.00 73.88 81 ILE A C 1
ATOM 682 O O . ILE A 1 81 ? -2.397 -5.701 -13.051 1.00 73.88 81 ILE A O 1
ATOM 686 N N . PRO A 1 82 ? -0.700 -4.228 -13.011 1.00 69.75 82 PRO A N 1
ATOM 687 C CA . PRO A 1 82 ? -0.703 -4.135 -11.549 1.00 69.75 82 PRO A CA 1
ATOM 688 C C . PRO A 1 82 ? -2.058 -3.693 -11.006 1.00 69.75 82 PRO A C 1
ATOM 690 O O . PRO A 1 82 ? -2.554 -4.245 -10.027 1.00 69.75 82 PRO A O 1
ATOM 693 N N . GLY A 1 83 ? -2.681 -2.722 -11.677 1.00 70.94 83 GLY A N 1
ATOM 694 C CA . GLY A 1 83 ? -4.003 -2.250 -11.302 1.00 70.94 83 GLY A CA 1
ATOM 695 C C . GLY A 1 83 ? -5.106 -3.232 -11.681 1.00 70.94 83 GLY A C 1
ATOM 696 O O . GLY A 1 83 ? -6.019 -3.424 -10.894 1.00 70.94 83 GLY A O 1
ATOM 697 N N . PHE A 1 84 ? -4.987 -3.962 -12.792 1.00 73.06 84 PHE A N 1
ATOM 698 C CA . PHE A 1 84 ? -5.909 -5.058 -13.099 1.00 73.06 84 PHE A CA 1
ATOM 699 C C . PHE A 1 84 ? -5.878 -6.153 -12.022 1.00 73.06 84 PHE A C 1
ATOM 701 O O . PHE A 1 84 ? -6.930 -6.573 -11.551 1.00 73.06 84 PHE A O 1
ATOM 708 N N . VAL A 1 85 ? -4.692 -6.575 -11.567 1.00 72.19 85 VAL A N 1
ATOM 709 C CA . VAL A 1 85 ? -4.545 -7.528 -10.451 1.00 72.19 85 VAL A CA 1
ATOM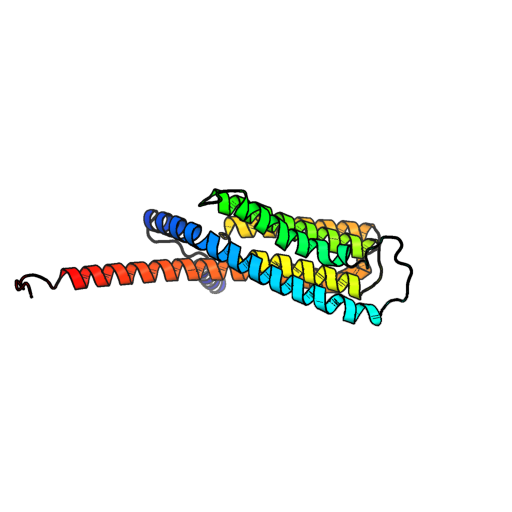 710 C C . VAL A 1 85 ? -5.135 -6.948 -9.164 1.00 72.19 85 VAL A C 1
ATOM 712 O O . VAL A 1 85 ? -5.861 -7.646 -8.455 1.00 72.19 85 VAL A O 1
ATOM 715 N N . ALA A 1 86 ? -4.883 -5.664 -8.891 1.00 71.69 86 ALA A N 1
ATOM 716 C CA . ALA A 1 86 ? -5.447 -4.962 -7.741 1.00 71.69 86 ALA A CA 1
ATOM 717 C C . ALA A 1 86 ? -6.985 -4.852 -7.786 1.00 71.69 86 ALA A C 1
ATOM 719 O O . ALA A 1 86 ? -7.626 -4.753 -6.747 1.00 71.69 86 ALA A O 1
ATOM 720 N N . VAL A 1 87 ? -7.594 -4.892 -8.971 1.00 75.06 87 VAL A N 1
ATOM 721 C CA . VAL A 1 87 ? -9.045 -4.746 -9.155 1.00 75.06 87 VAL A CA 1
ATOM 722 C C . VAL A 1 87 ? -9.752 -6.097 -9.236 1.00 75.06 87 VAL A C 1
ATOM 724 O O . VAL A 1 87 ? -10.734 -6.330 -8.534 1.00 75.06 87 VAL A O 1
ATOM 727 N N . VAL A 1 88 ? -9.266 -7.017 -10.067 1.00 74.94 88 VAL A N 1
ATOM 728 C CA . VAL A 1 88 ? -9.977 -8.263 -10.386 1.00 74.94 88 VAL A CA 1
ATOM 729 C C . VAL A 1 88 ? -9.864 -9.291 -9.270 1.00 74.94 88 VAL A C 1
ATOM 731 O O . VAL A 1 88 ? -10.861 -9.917 -8.910 1.00 74.94 88 VAL A O 1
ATOM 734 N N . LEU A 1 89 ? -8.676 -9.447 -8.685 1.00 74.12 89 LEU A N 1
ATOM 735 C CA . LEU A 1 89 ? -8.413 -10.483 -7.687 1.00 74.12 89 LEU A CA 1
ATOM 736 C C . LEU A 1 89 ? -9.288 -10.308 -6.423 1.00 74.12 89 LEU A C 1
ATOM 738 O O . LEU A 1 89 ? -9.880 -11.291 -5.972 1.00 74.12 89 LEU A O 1
ATOM 742 N N . PRO A 1 90 ? -9.491 -9.084 -5.894 1.00 76.38 90 PRO A N 1
ATOM 743 C CA . PRO A 1 90 ? -10.425 -8.841 -4.794 1.00 76.38 90 PRO A CA 1
ATOM 744 C C . PRO A 1 90 ? -11.889 -9.056 -5.150 1.00 76.38 90 PRO A C 1
ATOM 746 O O . PRO A 1 90 ? -12.627 -9.589 -4.328 1.00 76.38 90 PRO A O 1
ATOM 749 N N . ILE A 1 91 ? -12.324 -8.632 -6.342 1.00 74.94 91 ILE A N 1
ATOM 750 C CA . ILE A 1 91 ? -13.726 -8.755 -6.762 1.00 74.94 91 ILE A CA 1
ATOM 751 C C . ILE A 1 91 ? -14.104 -10.231 -6.860 1.00 74.94 91 ILE A C 1
ATOM 753 O O . ILE A 1 91 ? -15.109 -10.638 -6.278 1.00 74.94 91 ILE A O 1
ATOM 757 N N . VAL A 1 92 ? -13.275 -11.036 -7.530 1.00 75.81 92 VAL A N 1
ATOM 758 C CA . VAL A 1 92 ? -13.493 -12.482 -7.668 1.00 75.81 92 VAL A CA 1
ATOM 759 C C . VAL A 1 92 ? -13.494 -13.158 -6.298 1.00 75.81 92 VAL A C 1
ATOM 761 O O . VAL A 1 92 ? -14.390 -13.942 -5.998 1.00 75.81 92 VAL A O 1
ATOM 764 N N . ALA A 1 93 ? -12.539 -12.817 -5.432 1.00 76.25 93 ALA A N 1
ATOM 765 C CA . ALA A 1 93 ? -12.443 -13.439 -4.119 1.00 76.25 93 ALA A CA 1
ATOM 766 C C . ALA A 1 93 ? -13.598 -13.064 -3.173 1.00 76.25 93 ALA A C 1
ATOM 768 O O . ALA A 1 93 ? -14.086 -13.922 -2.444 1.00 76.25 93 ALA A O 1
ATOM 769 N N . LEU A 1 94 ? -14.067 -11.811 -3.197 1.00 74.06 94 LEU A N 1
ATOM 770 C CA . LEU A 1 94 ? -15.201 -11.363 -2.379 1.00 74.06 94 LEU A CA 1
ATOM 771 C C . LEU A 1 94 ? -16.535 -11.985 -2.811 1.00 74.06 94 LEU A C 1
ATOM 773 O O . LEU A 1 94 ? -17.416 -12.144 -1.970 1.00 74.06 94 LEU A O 1
ATOM 777 N N . HIS A 1 95 ? -16.693 -12.310 -4.097 1.00 76.38 95 HIS A N 1
ATOM 778 C CA . HIS A 1 95 ? -17.890 -12.988 -4.606 1.00 76.38 95 HIS A CA 1
ATOM 779 C C . HIS A 1 95 ? -17.812 -14.510 -4.437 1.00 76.38 95 HIS A C 1
ATOM 781 O O . HIS A 1 95 ? -18.837 -15.149 -4.223 1.00 76.38 95 HIS A O 1
ATOM 787 N N . GLY A 1 96 ? -16.612 -15.092 -4.534 1.00 75.25 96 GLY A N 1
ATOM 788 C CA . GLY A 1 96 ? -16.407 -16.541 -4.490 1.00 75.25 96 GLY A CA 1
ATOM 789 C C . GLY A 1 96 ? -16.239 -17.135 -3.089 1.00 75.25 96 GLY A C 1
ATOM 790 O O . GLY A 1 96 ? -16.505 -18.320 -2.907 1.00 75.25 96 GLY A O 1
ATOM 791 N N . PHE A 1 97 ? -15.813 -16.346 -2.094 1.00 78.75 97 PHE A N 1
ATOM 792 C CA . PHE A 1 97 ? -15.490 -16.849 -0.755 1.00 78.75 97 PHE A CA 1
ATOM 793 C C . PHE A 1 97 ? -16.199 -16.064 0.356 1.00 78.75 97 PHE A C 1
ATOM 795 O O . PHE A 1 97 ? -16.222 -14.834 0.364 1.00 78.75 97 PHE A O 1
ATOM 802 N N . HIS A 1 98 ? -16.717 -16.781 1.360 1.00 78.19 98 HIS A N 1
ATOM 803 C CA . HIS A 1 98 ? -17.226 -16.183 2.600 1.00 78.19 98 HIS A CA 1
ATOM 804 C C . HIS A 1 98 ? -16.047 -15.778 3.505 1.00 78.19 98 HIS A C 1
ATOM 806 O O . HIS A 1 98 ? -15.619 -16.519 4.389 1.00 78.19 98 HIS A O 1
ATOM 812 N N . LEU A 1 99 ? -15.457 -14.613 3.227 1.00 82.50 99 LEU A N 1
ATOM 813 C CA . LEU A 1 99 ? -14.323 -14.067 3.977 1.00 82.50 99 LEU A CA 1
ATOM 814 C C . LEU A 1 99 ? -14.813 -13.197 5.139 1.00 82.50 99 LEU A C 1
ATOM 816 O O . LEU A 1 99 ? -15.377 -12.123 4.925 1.00 82.50 99 LEU A O 1
ATOM 820 N N . GLU A 1 100 ? -14.544 -13.620 6.375 1.00 83.69 100 GLU A N 1
ATOM 821 C CA . GLU A 1 100 ? -14.975 -12.921 7.590 1.00 83.69 100 GLU A CA 1
ATOM 822 C C . GLU A 1 100 ? -13.899 -12.942 8.679 1.00 83.69 100 GLU A C 1
ATOM 824 O O . GLU A 1 100 ? -13.046 -13.826 8.742 1.00 83.69 100 GLU A O 1
ATOM 829 N N . GLY A 1 101 ? -13.928 -11.959 9.580 1.00 86.00 101 GLY A N 1
ATOM 830 C CA . GLY A 1 101 ? -13.076 -12.007 10.765 1.00 86.00 101 GLY A CA 1
ATOM 831 C C . GLY A 1 101 ? -11.580 -12.055 10.431 1.00 86.00 101 GLY A C 1
ATOM 832 O O . GLY A 1 101 ? -11.044 -11.202 9.717 1.00 86.00 101 GLY A O 1
ATOM 833 N N . ALA A 1 102 ? -10.909 -13.069 10.975 1.00 86.75 102 ALA A N 1
ATOM 834 C CA . ALA A 1 102 ? -9.488 -13.316 10.765 1.00 86.75 102 ALA A CA 1
ATOM 835 C C . ALA A 1 102 ? -9.159 -13.806 9.343 1.00 86.75 102 ALA A C 1
ATOM 837 O O . ALA A 1 102 ? -8.090 -13.474 8.834 1.00 86.75 102 ALA A O 1
ATOM 838 N N . THR A 1 103 ? -10.054 -14.544 8.674 1.00 89.25 103 THR A N 1
ATOM 839 C CA . THR A 1 103 ? -9.786 -15.042 7.310 1.00 89.25 103 THR A CA 1
ATOM 840 C C . THR A 1 103 ? -9.756 -13.893 6.308 1.00 89.25 103 THR A C 1
ATOM 842 O O . THR A 1 103 ? -8.875 -13.847 5.451 1.00 89.25 103 THR A O 1
ATOM 845 N N . LEU A 1 104 ? -10.629 -12.897 6.491 1.00 88.56 104 LEU A N 1
ATOM 846 C CA . LEU A 1 104 ? -10.597 -11.651 5.726 1.00 88.56 104 LEU A CA 1
ATOM 847 C C . LEU A 1 104 ? -9.297 -10.862 5.947 1.00 88.56 104 LEU A C 1
ATOM 849 O O . LEU A 1 104 ? -8.783 -10.255 5.013 1.00 88.56 104 LEU A O 1
ATOM 853 N N . GLU A 1 105 ? -8.746 -10.866 7.161 1.00 89.75 105 GLU A N 1
ATOM 854 C CA . GLU A 1 105 ? -7.480 -10.182 7.450 1.00 89.75 105 GLU A CA 1
ATOM 855 C C . GLU A 1 105 ? -6.285 -10.863 6.781 1.00 89.75 105 GLU A C 1
ATOM 857 O O . GLU A 1 105 ? -5.440 -10.182 6.194 1.00 89.75 105 GLU A O 1
ATOM 862 N N . VAL A 1 106 ? -6.234 -12.196 6.812 1.00 90.31 106 VAL A N 1
ATOM 863 C CA . VAL A 1 106 ? -5.219 -12.968 6.082 1.00 90.31 106 VAL A CA 1
ATOM 864 C C . VAL A 1 106 ? -5.334 -12.699 4.585 1.00 90.31 106 VAL A C 1
ATOM 866 O O . VAL A 1 106 ? -4.336 -12.378 3.942 1.00 90.31 106 VAL A O 1
ATOM 869 N N . PHE A 1 107 ? -6.552 -12.741 4.043 1.00 89.50 107 PHE A N 1
ATOM 870 C CA . PHE A 1 107 ? -6.801 -12.440 2.638 1.00 89.50 107 PHE A CA 1
ATOM 871 C C . PHE A 1 107 ? -6.354 -11.020 2.262 1.00 89.50 107 PHE A C 1
ATOM 873 O O . PHE A 1 107 ? -5.604 -10.847 1.304 1.00 89.50 107 PHE A O 1
ATOM 880 N N . ALA A 1 108 ? -6.737 -10.010 3.049 1.00 89.50 108 ALA A N 1
ATOM 881 C CA . ALA A 1 108 ? -6.325 -8.626 2.827 1.00 89.50 108 ALA A CA 1
ATOM 882 C C . ALA A 1 108 ? -4.797 -8.462 2.881 1.00 89.50 108 ALA A C 1
ATOM 884 O O . ALA A 1 108 ? -4.230 -7.705 2.098 1.00 89.50 108 ALA A O 1
ATOM 885 N N . THR A 1 109 ? -4.122 -9.206 3.759 1.00 90.06 109 THR A N 1
ATOM 886 C CA . THR A 1 109 ? -2.655 -9.216 3.854 1.00 90.06 109 THR A CA 1
ATOM 887 C C . THR A 1 109 ? -2.019 -9.789 2.589 1.00 90.06 109 THR A C 1
ATOM 889 O O . THR A 1 109 ? -1.135 -9.161 2.012 1.00 90.06 109 THR A O 1
ATOM 892 N N . ILE A 1 110 ? -2.482 -10.956 2.127 1.00 89.00 110 ILE A N 1
ATOM 893 C CA . ILE A 1 110 ? -1.981 -11.601 0.901 1.00 89.00 110 ILE A CA 1
ATOM 894 C C . ILE A 1 110 ? -2.219 -10.699 -0.310 1.00 89.00 110 ILE A C 1
ATOM 896 O O . ILE A 1 110 ? -1.321 -10.513 -1.132 1.00 89.00 110 ILE A O 1
ATOM 900 N N . TYR A 1 111 ? -3.410 -10.109 -0.393 1.00 87.56 111 TYR A N 1
ATOM 901 C CA . TYR A 1 111 ? -3.787 -9.184 -1.450 1.00 87.56 111 TYR A CA 1
ATOM 902 C C . TYR A 1 111 ? -2.818 -7.999 -1.538 1.00 87.56 111 TYR A C 1
ATOM 904 O O . TYR A 1 111 ? -2.219 -7.773 -2.588 1.00 87.56 111 TYR A O 1
ATOM 912 N N . VAL A 1 112 ? -2.608 -7.283 -0.431 1.00 88.50 112 VAL A N 1
ATOM 913 C CA . VAL A 1 112 ? -1.717 -6.116 -0.404 1.00 88.50 112 VAL A CA 1
ATOM 914 C C . VAL A 1 112 ? -0.289 -6.496 -0.763 1.00 88.50 112 VAL A C 1
ATOM 916 O O . VAL A 1 112 ? 0.330 -5.817 -1.581 1.00 88.50 112 VAL A O 1
ATOM 919 N N . SER A 1 113 ? 0.226 -7.581 -0.181 1.00 89.31 113 SER A N 1
ATOM 920 C CA . SER A 1 113 ? 1.570 -8.070 -0.492 1.00 89.31 113 SER A CA 1
ATOM 921 C C . SER A 1 113 ? 1.715 -8.353 -1.985 1.00 89.31 113 SER A C 1
ATOM 923 O O . SER A 1 113 ? 2.669 -7.896 -2.604 1.00 89.31 113 SER A O 1
ATOM 925 N N . THR A 1 114 ? 0.728 -9.021 -2.587 1.00 87.38 114 THR A N 1
ATOM 926 C CA . THR A 1 114 ? 0.730 -9.350 -4.019 1.00 87.38 114 THR A CA 1
ATOM 927 C C . THR A 1 114 ? 0.739 -8.091 -4.884 1.00 87.38 114 THR A C 1
ATOM 929 O O . THR A 1 114 ? 1.570 -7.978 -5.782 1.00 87.38 114 THR A O 1
ATOM 932 N N . VAL A 1 115 ? -0.135 -7.119 -4.599 1.00 87.38 115 VAL A N 1
ATOM 933 C CA . VAL A 1 115 ? -0.212 -5.863 -5.365 1.00 87.38 115 VAL A CA 1
ATOM 934 C C . VAL A 1 115 ? 1.102 -5.081 -5.285 1.00 87.38 115 VAL A C 1
ATOM 936 O O . VAL A 1 115 ? 1.598 -4.615 -6.311 1.00 87.38 115 VAL A O 1
ATOM 939 N N . ILE A 1 116 ? 1.706 -4.979 -4.095 1.00 89.06 116 ILE A N 1
ATOM 940 C CA . ILE A 1 116 ? 3.001 -4.308 -3.916 1.00 89.06 116 ILE A CA 1
ATOM 941 C C . ILE A 1 116 ? 4.106 -5.050 -4.674 1.00 89.06 116 ILE A C 1
ATOM 943 O O . ILE A 1 116 ? 4.854 -4.421 -5.421 1.00 89.06 116 ILE A O 1
ATOM 947 N N . THR A 1 117 ? 4.211 -6.373 -4.524 1.00 88.25 117 THR A N 1
ATOM 948 C CA . THR A 1 117 ? 5.246 -7.173 -5.193 1.00 88.25 117 THR A CA 1
ATOM 949 C C . THR A 1 117 ? 5.141 -7.073 -6.713 1.00 88.25 117 THR A C 1
ATOM 951 O O . THR A 1 117 ? 6.158 -6.854 -7.371 1.00 88.25 117 THR A O 1
ATOM 954 N N . VAL A 1 118 ? 3.930 -7.164 -7.277 1.00 87.56 118 VAL A N 1
ATOM 955 C CA . VAL A 1 118 ? 3.700 -6.993 -8.720 1.00 87.56 118 VAL A CA 1
ATOM 956 C C . VAL A 1 118 ? 4.124 -5.594 -9.167 1.00 87.56 118 VAL A C 1
ATOM 958 O O . VAL A 1 118 ? 4.859 -5.468 -10.143 1.00 87.56 118 VAL A O 1
ATOM 961 N N . ALA A 1 119 ? 3.743 -4.541 -8.440 1.00 88.81 119 ALA A N 1
ATOM 962 C CA . ALA A 1 119 ? 4.121 -3.178 -8.805 1.00 88.81 119 ALA A CA 1
ATOM 963 C C . ALA A 1 119 ? 5.647 -2.952 -8.765 1.00 88.81 119 ALA A C 1
ATOM 965 O O . ALA A 1 119 ? 6.204 -2.357 -9.691 1.00 88.81 119 ALA A O 1
ATOM 966 N N . ILE A 1 120 ? 6.341 -3.479 -7.744 1.00 89.12 120 ILE A N 1
ATOM 967 C CA . ILE A 1 120 ? 7.810 -3.415 -7.650 1.00 89.12 120 ILE A CA 1
ATOM 968 C C . ILE A 1 120 ? 8.460 -4.158 -8.821 1.00 89.12 120 ILE A C 1
ATOM 970 O O . ILE A 1 120 ? 9.390 -3.628 -9.436 1.00 89.12 120 ILE A O 1
ATOM 974 N N . ALA A 1 121 ? 7.977 -5.365 -9.135 1.00 88.75 121 ALA A N 1
ATOM 975 C CA . ALA A 1 121 ? 8.511 -6.197 -10.209 1.00 88.75 121 ALA A CA 1
ATOM 976 C C . ALA A 1 121 ? 8.344 -5.538 -11.584 1.00 88.75 121 ALA A C 1
ATOM 978 O O . ALA A 1 121 ? 9.279 -5.536 -12.385 1.00 88.75 121 ALA A O 1
ATOM 979 N N . MET A 1 122 ? 7.189 -4.925 -11.851 1.00 86.81 122 MET A N 1
ATOM 980 C CA . MET A 1 122 ? 6.932 -4.277 -13.137 1.00 86.81 122 MET A CA 1
ATOM 981 C C . MET A 1 122 ? 7.753 -3.000 -13.330 1.00 86.81 122 MET A C 1
ATOM 983 O O . MET A 1 122 ? 8.305 -2.809 -14.416 1.00 86.81 122 MET A O 1
ATOM 987 N N . ASP A 1 123 ? 7.915 -2.174 -12.287 1.00 88.38 123 ASP A N 1
ATOM 988 C CA . ASP A 1 123 ? 8.839 -1.027 -12.324 1.00 88.38 123 ASP A CA 1
ATOM 989 C C . ASP A 1 123 ? 10.299 -1.487 -12.497 1.00 88.38 123 ASP A C 1
ATOM 991 O O . ASP A 1 123 ? 11.034 -0.906 -13.294 1.00 88.38 123 ASP A O 1
ATOM 995 N N . ALA A 1 124 ? 10.715 -2.573 -11.831 1.00 88.31 124 ALA A N 1
ATOM 996 C CA . ALA A 1 124 ? 12.054 -3.150 -12.000 1.00 88.31 124 ALA A CA 1
ATOM 997 C C . ALA A 1 124 ? 12.316 -3.577 -13.450 1.00 88.31 124 ALA A C 1
ATOM 999 O O . ALA A 1 124 ? 13.325 -3.199 -14.049 1.00 88.31 124 ALA A O 1
ATOM 1000 N N . ALA A 1 125 ? 11.388 -4.343 -14.022 1.00 87.12 125 ALA A N 1
ATOM 1001 C CA . ALA A 1 125 ? 11.492 -4.834 -15.385 1.00 87.12 125 ALA A CA 1
ATOM 1002 C C . ALA A 1 125 ? 11.478 -3.683 -16.402 1.00 87.12 125 ALA A C 1
ATOM 1004 O O . ALA A 1 125 ? 12.274 -3.698 -17.339 1.00 87.12 125 ALA A O 1
ATOM 1005 N N . ALA A 1 126 ? 10.682 -2.631 -16.184 1.00 84.69 126 ALA A N 1
ATOM 1006 C CA . ALA A 1 126 ? 10.733 -1.447 -17.036 1.00 84.69 126 ALA A CA 1
ATOM 1007 C C . ALA A 1 126 ? 12.085 -0.727 -16.963 1.00 84.69 126 ALA A C 1
ATOM 1009 O O . ALA A 1 126 ? 12.642 -0.377 -17.997 1.00 84.69 126 ALA A O 1
ATOM 1010 N N . ARG A 1 127 ? 12.672 -0.561 -15.776 1.00 86.81 127 ARG A N 1
ATOM 1011 C CA . ARG A 1 127 ? 14.010 0.046 -15.634 1.00 86.81 127 ARG A CA 1
ATOM 1012 C C . ARG A 1 127 ? 15.119 -0.781 -16.280 1.00 86.81 127 ARG A C 1
ATOM 1014 O O . ARG A 1 127 ? 16.121 -0.219 -16.718 1.00 86.81 127 ARG A O 1
ATOM 1021 N N . TYR A 1 128 ? 14.955 -2.100 -16.326 1.00 85.69 128 TYR A N 1
ATOM 1022 C CA . TYR A 1 128 ? 15.921 -2.995 -16.953 1.00 85.69 128 TYR A CA 1
ATOM 1023 C C . TYR A 1 128 ? 15.819 -2.992 -18.486 1.00 85.69 128 TYR A C 1
ATOM 1025 O O . TYR A 1 128 ? 16.836 -2.910 -19.180 1.00 85.69 128 TYR A O 1
ATOM 1033 N N . LEU A 1 129 ? 14.594 -3.070 -19.006 1.00 84.19 129 LEU A N 1
ATOM 1034 C CA . LEU A 1 129 ? 14.320 -3.361 -20.414 1.00 84.19 129 LEU A CA 1
ATOM 1035 C C . LEU A 1 129 ? 13.994 -2.117 -21.258 1.00 84.19 129 LEU A C 1
ATOM 1037 O O . LEU A 1 129 ? 14.084 -2.183 -22.482 1.00 84.19 129 LEU A O 1
ATOM 1041 N N . THR A 1 130 ? 13.627 -0.984 -20.649 1.00 78.56 130 THR A N 1
ATOM 1042 C CA . THR A 1 130 ? 13.366 0.272 -21.370 1.00 78.56 130 THR A CA 1
ATOM 1043 C C . THR A 1 130 ? 14.100 1.457 -20.754 1.00 78.56 130 THR A C 1
ATOM 1045 O O . THR A 1 130 ? 14.261 1.554 -19.543 1.00 78.56 130 THR A O 1
ATOM 1048 N N . ASN A 1 131 ? 14.513 2.400 -21.603 1.00 77.44 131 ASN A N 1
ATOM 1049 C CA . ASN A 1 131 ? 15.042 3.703 -21.193 1.00 77.44 131 ASN A CA 1
ATOM 1050 C C . ASN A 1 131 ? 13.977 4.812 -21.275 1.00 77.44 131 ASN A C 1
ATOM 1052 O O . ASN A 1 131 ? 14.314 5.982 -21.132 1.00 77.44 131 ASN A O 1
ATOM 1056 N N . ASN A 1 132 ? 12.708 4.475 -21.541 1.00 78.12 132 ASN A N 1
ATOM 1057 C CA . ASN A 1 132 ? 11.644 5.468 -21.656 1.00 78.12 132 ASN A CA 1
ATOM 1058 C C . ASN A 1 132 ? 11.275 6.025 -20.262 1.00 78.12 132 ASN A C 1
ATOM 1060 O O . ASN A 1 132 ? 10.662 5.304 -19.465 1.00 78.12 132 ASN A O 1
ATOM 1064 N N . PRO A 1 133 ? 11.588 7.301 -19.963 1.00 77.75 133 PRO A N 1
ATOM 1065 C CA . PRO A 1 133 ? 11.398 7.866 -18.629 1.00 77.75 133 PRO A CA 1
ATOM 1066 C C . PRO A 1 133 ? 9.921 7.982 -18.241 1.00 77.75 133 PRO A C 1
ATOM 1068 O O . PRO A 1 133 ? 9.596 7.880 -17.062 1.00 77.75 133 PRO A O 1
ATOM 1071 N N . LEU A 1 134 ? 9.010 8.138 -19.207 1.00 76.75 134 LEU A N 1
ATOM 1072 C CA . LEU A 1 134 ? 7.576 8.235 -18.932 1.00 76.75 134 LEU A CA 1
ATOM 1073 C C . LEU A 1 134 ? 6.998 6.894 -18.487 1.00 76.75 134 LEU A C 1
ATOM 1075 O O . LEU A 1 134 ? 6.226 6.846 -17.534 1.00 76.75 134 LEU A O 1
ATOM 1079 N N . VAL A 1 135 ? 7.409 5.798 -19.131 1.00 78.12 135 VAL A N 1
ATOM 1080 C CA . VAL A 1 135 ? 6.970 4.447 -18.749 1.00 78.12 135 VAL A CA 1
ATOM 1081 C C . VAL A 1 135 ? 7.515 4.074 -17.371 1.00 78.12 135 VAL A C 1
ATOM 1083 O O . VAL A 1 135 ? 6.771 3.574 -16.528 1.00 78.12 135 VAL A O 1
ATOM 1086 N N . GLN A 1 136 ? 8.789 4.383 -17.115 1.00 82.25 136 GLN A N 1
ATOM 1087 C CA . GLN A 1 136 ? 9.400 4.189 -15.800 1.00 82.25 136 GLN A CA 1
ATOM 1088 C C . GLN A 1 136 ? 8.706 5.031 -14.717 1.00 82.25 136 GLN A C 1
ATOM 1090 O O . GLN A 1 136 ? 8.420 4.530 -13.635 1.00 82.25 136 GLN A O 1
ATOM 1095 N N . MET A 1 137 ? 8.393 6.300 -14.995 1.00 82.38 137 MET A N 1
ATOM 1096 C CA . MET A 1 137 ? 7.682 7.165 -14.050 1.00 82.38 137 MET A CA 1
ATOM 1097 C C . MET A 1 137 ? 6.272 6.643 -13.761 1.00 82.38 137 MET A C 1
ATOM 1099 O O . MET A 1 137 ? 5.852 6.622 -12.608 1.00 82.38 137 MET A O 1
ATOM 1103 N N . PHE A 1 138 ? 5.552 6.193 -14.785 1.00 79.44 138 PHE A N 1
ATOM 1104 C CA . PHE A 1 138 ? 4.197 5.673 -14.643 1.00 79.44 138 PHE A CA 1
ATOM 1105 C C . PHE A 1 138 ? 4.143 4.426 -13.750 1.00 79.44 138 PHE A C 1
ATOM 1107 O O . PHE A 1 138 ? 3.350 4.362 -12.810 1.00 79.44 138 PHE A O 1
ATOM 1114 N N . LEU A 1 139 ? 5.035 3.461 -13.989 1.00 83.00 139 LEU A N 1
ATOM 1115 C CA . LEU A 1 139 ? 5.125 2.243 -13.180 1.00 83.00 139 LEU A CA 1
ATOM 1116 C C . LEU A 1 139 ? 5.610 2.534 -11.756 1.00 83.00 139 LEU A C 1
ATOM 1118 O O . LEU A 1 139 ? 5.091 1.953 -10.802 1.00 83.00 139 LEU A O 1
ATOM 1122 N N . PHE A 1 140 ? 6.515 3.501 -11.589 1.00 85.62 140 PHE A N 1
ATOM 1123 C CA . PHE A 1 140 ? 6.912 3.972 -10.267 1.00 85.62 140 PHE A CA 1
ATOM 1124 C C . PHE A 1 140 ? 5.742 4.592 -9.487 1.00 85.62 140 PHE A C 1
ATOM 1126 O O . PHE A 1 140 ? 5.569 4.301 -8.304 1.00 85.62 140 PHE A O 1
ATOM 1133 N N . MET A 1 141 ? 4.890 5.389 -10.137 1.00 83.19 141 MET A N 1
ATOM 1134 C CA . MET A 1 141 ? 3.675 5.925 -9.508 1.00 83.19 141 MET A CA 1
ATOM 1135 C C . MET A 1 141 ? 2.680 4.816 -9.143 1.00 83.19 141 MET A C 1
ATOM 1137 O O . MET A 1 141 ? 2.058 4.884 -8.083 1.00 83.19 141 MET A O 1
ATOM 1141 N N . GLY A 1 142 ? 2.572 3.764 -9.962 1.00 80.81 142 GLY A N 1
ATOM 1142 C CA . GLY A 1 142 ? 1.801 2.561 -9.631 1.00 80.81 142 GLY A CA 1
ATOM 1143 C C . GLY A 1 142 ? 2.309 1.866 -8.363 1.00 80.81 142 GLY A C 1
ATOM 1144 O O . GLY A 1 142 ? 1.522 1.499 -7.492 1.00 80.81 142 GLY A O 1
ATOM 1145 N N . TYR A 1 143 ? 3.629 1.772 -8.203 1.00 85.75 143 TYR A N 1
ATOM 1146 C CA . TYR A 1 143 ? 4.259 1.272 -6.982 1.00 85.75 143 TYR A CA 1
ATOM 1147 C C . TYR A 1 143 ? 3.957 2.139 -5.747 1.00 85.75 143 TYR A C 1
ATOM 1149 O O . TYR A 1 143 ? 3.552 1.609 -4.710 1.00 85.75 143 TYR A O 1
ATOM 1157 N N . LEU A 1 144 ? 4.069 3.468 -5.851 1.00 87.44 144 LEU A N 1
ATOM 1158 C CA . LEU A 1 144 ? 3.703 4.368 -4.750 1.00 87.44 144 LEU A CA 1
ATOM 1159 C C . LEU A 1 144 ? 2.215 4.249 -4.390 1.00 87.44 144 LEU A C 1
ATOM 1161 O O . LEU A 1 144 ? 1.855 4.214 -3.212 1.00 87.44 144 LEU A O 1
ATOM 1165 N N . SER A 1 145 ? 1.351 4.133 -5.399 1.00 83.56 145 SER A N 1
ATOM 1166 C CA . SER A 1 145 ? -0.086 3.926 -5.217 1.00 83.56 145 SER A CA 1
ATOM 1167 C C . SER A 1 145 ? -0.391 2.620 -4.474 1.00 83.56 145 SER A C 1
ATOM 1169 O O . SER A 1 145 ? -1.230 2.614 -3.571 1.00 83.56 145 SER A O 1
ATOM 1171 N N . ALA A 1 146 ? 0.335 1.534 -4.763 1.00 86.19 146 ALA A N 1
ATOM 1172 C CA . ALA A 1 146 ? 0.202 0.263 -4.049 1.00 86.19 146 ALA A CA 1
ATOM 1173 C C . ALA A 1 146 ? 0.535 0.396 -2.549 1.00 86.19 146 ALA A C 1
ATOM 1175 O O . ALA A 1 146 ? -0.227 -0.077 -1.702 1.00 86.19 146 ALA A O 1
ATOM 1176 N N . ILE A 1 147 ? 1.615 1.109 -2.200 1.00 87.44 147 ILE A N 1
ATOM 1177 C CA . ILE A 1 147 ? 1.979 1.398 -0.797 1.00 87.44 147 ILE A CA 1
ATOM 1178 C C . ILE A 1 147 ? 0.892 2.235 -0.104 1.00 87.44 147 ILE A C 1
ATOM 1180 O O . ILE A 1 147 ? 0.514 1.979 1.046 1.00 87.44 147 ILE A O 1
ATOM 1184 N N . MET A 1 148 ? 0.353 3.242 -0.789 1.00 84.94 148 MET A N 1
ATOM 1185 C CA . MET A 1 148 ? -0.703 4.077 -0.216 1.00 84.94 148 MET A CA 1
ATOM 1186 C C . MET A 1 148 ? -2.010 3.297 -0.032 1.00 84.94 148 MET A C 1
ATOM 1188 O O . MET A 1 148 ? -2.653 3.432 1.007 1.00 84.94 148 MET A O 1
ATOM 1192 N N . SER A 1 149 ? -2.344 2.405 -0.962 1.00 82.50 149 SER A N 1
ATOM 1193 C CA . SER A 1 149 ? -3.516 1.521 -0.879 1.00 82.50 149 SER A CA 1
ATOM 1194 C C . SER A 1 149 ? -3.407 0.510 0.271 1.00 82.50 149 SER A C 1
ATOM 1196 O O . SER A 1 149 ? -4.384 0.227 0.964 1.00 82.50 149 SER A O 1
ATOM 1198 N N . ALA A 1 150 ? -2.198 0.021 0.564 1.00 84.69 150 ALA A N 1
ATOM 1199 C CA . ALA A 1 150 ? -1.939 -0.759 1.777 1.00 84.69 150 ALA A CA 1
ATOM 1200 C C . ALA A 1 150 ? -2.304 0.031 3.045 1.00 84.69 150 ALA A C 1
ATOM 1202 O O . ALA A 1 150 ? -2.928 -0.479 3.975 1.00 84.69 150 ALA A O 1
ATOM 1203 N N . THR A 1 151 ? -1.949 1.316 3.057 1.00 85.88 151 THR A N 1
ATOM 1204 C CA . THR A 1 151 ? -2.179 2.221 4.189 1.00 85.88 151 THR A CA 1
ATOM 1205 C C . THR A 1 151 ? -3.672 2.510 4.394 1.00 85.88 151 THR A C 1
ATOM 1207 O O . THR A 1 151 ? -4.127 2.631 5.535 1.00 85.88 151 THR A O 1
ATOM 1210 N N . THR A 1 152 ? -4.468 2.586 3.320 1.00 83.19 152 THR A N 1
ATOM 1211 C CA . THR A 1 152 ? -5.920 2.842 3.403 1.00 83.19 152 THR A CA 1
ATOM 1212 C C . THR A 1 152 ? -6.715 1.656 3.938 1.00 83.19 152 THR A C 1
ATOM 1214 O O . THR A 1 152 ? -7.727 1.869 4.610 1.00 83.19 152 THR A O 1
ATOM 1217 N N . LEU A 1 153 ? -6.229 0.423 3.748 1.00 85.44 153 LEU A N 1
ATOM 1218 C CA . LEU A 1 153 ? -6.821 -0.769 4.370 1.00 85.44 153 LEU A CA 1
ATOM 1219 C C . LEU A 1 153 ? -6.742 -0.732 5.896 1.00 85.44 153 LEU A C 1
ATOM 1221 O O . LEU A 1 153 ? -7.591 -1.322 6.569 1.00 85.44 153 LEU A O 1
ATOM 1225 N N . ARG A 1 154 ? -5.773 0.022 6.439 1.00 86.31 154 ARG A N 1
ATOM 1226 C CA . ARG A 1 154 ? -5.570 0.214 7.881 1.00 86.31 154 ARG A CA 1
ATOM 1227 C C . ARG A 1 154 ? -5.496 -1.131 8.601 1.00 86.31 154 ARG A C 1
ATOM 1229 O O . ARG A 1 154 ? -6.203 -1.343 9.589 1.00 86.31 154 ARG A O 1
ATOM 1236 N N . LEU A 1 155 ? -4.670 -2.032 8.066 1.00 87.56 155 LEU A N 1
ATOM 1237 C CA . LEU A 1 155 ? -4.331 -3.285 8.731 1.00 87.56 155 LEU A CA 1
ATOM 1238 C C . LEU A 1 155 ? -3.699 -2.986 10.092 1.00 87.56 155 LEU A C 1
ATOM 1240 O O . LEU A 1 155 ? -3.106 -1.923 10.305 1.00 87.56 155 LEU A O 1
ATOM 1244 N N . ARG A 1 156 ? -3.799 -3.937 11.024 1.00 88.62 156 ARG A N 1
ATOM 1245 C CA . ARG A 1 156 ? -3.143 -3.804 12.330 1.00 88.62 156 ARG A CA 1
ATOM 1246 C C . ARG A 1 156 ? -1.649 -3.517 12.138 1.00 88.62 156 ARG A C 1
ATOM 1248 O O . ARG A 1 156 ? -1.027 -4.166 11.293 1.00 88.62 156 ARG A O 1
ATOM 1255 N N . PRO A 1 157 ? -1.026 -2.649 12.961 1.00 88.31 157 PRO A N 1
ATOM 1256 C CA . PRO A 1 157 ? 0.366 -2.259 12.757 1.00 88.31 157 PRO A CA 1
ATOM 1257 C C . PRO A 1 157 ? 1.335 -3.433 12.650 1.00 88.31 157 PRO A C 1
ATOM 1259 O O . PRO A 1 157 ? 2.227 -3.396 11.821 1.00 88.31 157 PRO A O 1
ATOM 1262 N N . ARG A 1 158 ? 1.145 -4.509 13.426 1.00 88.06 158 ARG A N 1
ATOM 1263 C CA . ARG A 1 158 ? 2.016 -5.697 13.345 1.00 88.06 158 ARG A CA 1
ATOM 1264 C C . ARG A 1 158 ? 2.040 -6.327 11.948 1.00 88.06 158 ARG A C 1
ATOM 1266 O O . ARG A 1 158 ? 3.095 -6.764 11.515 1.00 88.06 158 ARG A O 1
ATOM 1273 N N . ILE A 1 159 ? 0.895 -6.354 11.270 1.00 90.62 159 ILE A N 1
ATOM 1274 C CA . ILE A 1 159 ? 0.741 -6.924 9.927 1.00 90.62 159 ILE A CA 1
ATOM 1275 C C . ILE A 1 159 ? 1.202 -5.914 8.879 1.00 90.62 159 ILE A C 1
ATOM 1277 O O . ILE A 1 159 ? 1.961 -6.244 7.979 1.00 90.62 159 ILE A O 1
ATOM 1281 N N . HIS A 1 160 ? 0.795 -4.651 9.009 1.00 91.31 160 HIS A N 1
ATOM 1282 C CA . HIS A 1 160 ? 1.223 -3.614 8.071 1.00 91.31 160 HIS A CA 1
ATOM 1283 C C . HIS A 1 160 ? 2.747 -3.450 8.057 1.00 91.31 160 HIS A C 1
ATOM 1285 O O . HIS A 1 160 ? 3.357 -3.377 6.998 1.00 91.31 160 HIS A O 1
ATOM 1291 N N . LEU A 1 161 ? 3.382 -3.449 9.233 1.00 90.88 161 LEU A N 1
ATOM 1292 C CA . LEU A 1 161 ? 4.835 -3.356 9.363 1.00 90.88 161 LEU A CA 1
ATOM 1293 C C . LEU A 1 161 ? 5.552 -4.566 8.760 1.00 90.88 161 LEU A C 1
ATOM 1295 O O . LEU A 1 161 ? 6.625 -4.383 8.194 1.00 90.88 161 LEU A O 1
ATOM 1299 N N . SER A 1 162 ? 4.991 -5.779 8.847 1.00 91.31 162 SER A N 1
ATOM 1300 C CA . SER A 1 162 ? 5.605 -6.946 8.204 1.00 91.31 162 SER A CA 1
ATOM 1301 C C . SER A 1 162 ? 5.500 -6.870 6.681 1.00 91.31 162 SER A C 1
ATOM 1303 O O . SER A 1 162 ? 6.476 -7.163 5.995 1.00 91.31 162 SER A O 1
ATOM 1305 N N . VAL A 1 163 ? 4.364 -6.404 6.154 1.00 91.69 163 VAL A N 1
ATOM 1306 C CA . VAL A 1 163 ? 4.165 -6.173 4.715 1.00 91.69 163 VAL A CA 1
ATOM 1307 C C . VAL A 1 163 ? 5.121 -5.099 4.193 1.00 91.69 163 VAL A C 1
ATOM 1309 O O . VAL A 1 163 ? 5.839 -5.337 3.224 1.00 91.69 163 VAL A O 1
ATOM 1312 N N . ILE A 1 164 ? 5.187 -3.936 4.851 1.00 92.44 164 ILE A N 1
ATOM 1313 C CA . ILE A 1 164 ? 6.101 -2.861 4.443 1.00 92.44 164 ILE A CA 1
ATOM 1314 C C . ILE A 1 164 ? 7.559 -3.281 4.625 1.00 92.44 164 ILE A C 1
ATOM 1316 O O . ILE A 1 164 ? 8.364 -3.007 3.747 1.00 92.44 164 ILE A O 1
ATOM 1320 N N . GLY A 1 165 ? 7.902 -3.996 5.700 1.00 90.25 165 GLY A N 1
ATOM 1321 C CA . GLY A 1 165 ? 9.253 -4.520 5.902 1.00 90.25 165 GLY A CA 1
ATOM 1322 C C . GLY A 1 165 ? 9.680 -5.474 4.785 1.00 90.25 165 GLY A C 1
ATOM 1323 O O . GLY A 1 165 ? 10.782 -5.342 4.256 1.00 90.25 165 GLY A O 1
ATOM 1324 N N . MET A 1 166 ? 8.794 -6.382 4.360 1.00 91.12 166 MET A N 1
ATOM 1325 C CA . MET A 1 166 ? 9.036 -7.233 3.192 1.00 91.12 166 MET A CA 1
ATOM 1326 C C . MET A 1 166 ? 9.211 -6.388 1.923 1.00 91.12 166 MET A C 1
ATOM 1328 O O . MET A 1 166 ? 10.164 -6.602 1.176 1.00 91.12 166 MET A O 1
ATOM 1332 N N . ALA A 1 167 ? 8.342 -5.399 1.700 1.00 90.31 167 ALA A N 1
ATOM 1333 C CA . ALA A 1 167 ? 8.445 -4.497 0.557 1.00 90.31 167 ALA A CA 1
ATOM 1334 C C . ALA A 1 167 ? 9.774 -3.726 0.542 1.00 90.31 167 ALA A C 1
ATOM 1336 O O . ALA A 1 167 ? 10.379 -3.598 -0.517 1.00 90.31 167 ALA A O 1
ATOM 1337 N N . THR A 1 168 ? 10.273 -3.281 1.701 1.00 90.62 168 THR A N 1
ATOM 1338 C CA . THR A 1 168 ? 11.594 -2.652 1.833 1.00 90.62 168 THR A CA 1
ATOM 1339 C C . THR A 1 168 ? 12.708 -3.590 1.393 1.00 90.62 168 THR A C 1
ATOM 1341 O O . THR A 1 168 ? 13.572 -3.182 0.622 1.00 90.62 168 THR A O 1
ATOM 1344 N N . VAL A 1 169 ? 12.688 -4.850 1.836 1.00 90.50 169 VAL A N 1
ATOM 1345 C CA . VAL A 1 169 ? 13.709 -5.836 1.449 1.00 90.50 169 VAL A CA 1
ATOM 1346 C C . VAL A 1 169 ? 13.680 -6.091 -0.058 1.00 90.50 169 VAL A C 1
ATOM 1348 O O . VAL A 1 169 ? 14.732 -6.088 -0.696 1.00 90.50 169 VAL A O 1
ATOM 1351 N N . ILE A 1 170 ? 12.490 -6.260 -0.641 1.00 89.69 170 ILE A N 1
ATOM 1352 C CA . ILE A 1 170 ? 12.331 -6.460 -2.089 1.00 89.69 170 ILE A CA 1
ATOM 1353 C C . ILE A 1 170 ? 12.805 -5.217 -2.859 1.00 89.69 170 ILE A C 1
ATOM 1355 O O . ILE A 1 170 ? 13.511 -5.358 -3.856 1.00 89.69 170 ILE A O 1
ATOM 1359 N N . ASP A 1 171 ? 12.470 -4.008 -2.397 1.00 88.75 171 ASP A N 1
ATOM 1360 C CA . ASP A 1 171 ? 12.898 -2.749 -3.021 1.00 88.75 171 ASP A CA 1
ATOM 1361 C C . ASP A 1 171 ? 14.426 -2.595 -2.978 1.00 88.75 171 ASP A C 1
ATOM 1363 O O . ASP A 1 171 ? 15.055 -2.306 -3.995 1.00 88.75 171 ASP A O 1
ATOM 1367 N N . MET A 1 172 ? 15.052 -2.873 -1.830 1.00 88.19 172 MET A N 1
ATOM 1368 C CA . MET A 1 172 ? 16.512 -2.860 -1.695 1.00 88.19 172 MET A CA 1
ATOM 1369 C C . MET A 1 172 ? 17.180 -3.882 -2.618 1.00 88.19 172 MET A C 1
ATOM 1371 O O . MET A 1 172 ? 18.135 -3.542 -3.319 1.00 88.19 172 MET A O 1
ATOM 1375 N N . LEU A 1 173 ? 16.667 -5.116 -2.655 1.00 89.12 173 LEU A N 1
ATOM 1376 C CA . LEU A 1 173 ? 17.198 -6.169 -3.519 1.00 89.12 173 LEU A CA 1
ATOM 1377 C C . LEU A 1 173 ? 17.077 -5.784 -4.997 1.00 89.12 173 LEU A C 1
ATOM 1379 O O . LEU A 1 173 ? 18.036 -5.931 -5.752 1.00 89.12 173 LEU A O 1
ATOM 1383 N N . ARG A 1 174 ? 15.931 -5.225 -5.401 1.00 88.38 174 ARG A N 1
ATOM 1384 C CA . ARG A 1 174 ? 15.721 -4.686 -6.749 1.00 88.38 174 ARG A CA 1
ATOM 1385 C C . ARG A 1 174 ? 16.802 -3.675 -7.117 1.00 88.38 174 ARG A C 1
ATOM 1387 O O . ARG A 1 174 ? 17.385 -3.777 -8.194 1.00 88.38 174 ARG A O 1
ATOM 1394 N N . TRP A 1 175 ? 17.065 -2.697 -6.252 1.00 87.88 175 TRP A N 1
ATOM 1395 C CA . TRP A 1 175 ? 18.062 -1.666 -6.538 1.00 87.88 175 TRP A CA 1
ATOM 1396 C C . TRP A 1 175 ? 19.484 -2.217 -6.575 1.00 87.88 175 TRP A C 1
ATOM 1398 O O . TRP A 1 175 ? 20.255 -1.813 -7.444 1.00 87.88 175 TRP A O 1
ATOM 1408 N N . ALA A 1 176 ? 19.814 -3.173 -5.705 1.00 87.31 176 ALA A N 1
ATOM 1409 C CA . ALA A 1 176 ? 21.099 -3.864 -5.743 1.00 87.31 176 ALA A CA 1
ATOM 1410 C C . ALA A 1 176 ? 21.304 -4.603 -7.078 1.00 87.31 176 ALA A C 1
ATOM 1412 O O . ALA A 1 176 ? 22.354 -4.465 -7.703 1.00 87.31 176 ALA A O 1
ATOM 1413 N N . ILE A 1 177 ? 20.278 -5.316 -7.557 1.00 88.12 177 ILE A N 1
ATOM 1414 C CA . ILE A 1 177 ? 20.307 -6.012 -8.852 1.00 88.12 177 ILE A CA 1
ATOM 1415 C C . ILE A 1 177 ? 20.455 -5.010 -10.004 1.00 88.12 177 ILE A C 1
ATOM 1417 O O . ILE A 1 177 ? 21.325 -5.176 -10.855 1.00 88.12 177 ILE A O 1
ATOM 1421 N N . LEU A 1 178 ? 19.655 -3.939 -10.030 1.00 87.56 178 LEU A N 1
ATOM 1422 C CA . LEU A 1 178 ? 19.748 -2.919 -11.081 1.00 87.56 178 LEU A CA 1
ATOM 1423 C C . LEU A 1 178 ? 21.120 -2.229 -11.095 1.00 87.56 178 LEU A C 1
ATOM 1425 O O . LEU A 1 178 ? 21.654 -1.959 -12.170 1.00 87.56 178 LEU A O 1
ATOM 1429 N N . ALA A 1 179 ? 21.713 -1.971 -9.928 1.00 86.44 179 ALA A N 1
ATOM 1430 C CA . ALA A 1 179 ? 23.059 -1.417 -9.829 1.00 86.44 179 ALA A CA 1
ATOM 1431 C C . ALA A 1 179 ? 24.119 -2.386 -10.377 1.00 86.44 179 ALA A C 1
ATOM 1433 O O . ALA A 1 179 ? 24.950 -1.970 -11.183 1.00 86.44 179 ALA A O 1
ATOM 1434 N N . ALA A 1 180 ? 24.046 -3.672 -10.014 1.00 87.75 180 ALA A N 1
ATOM 1435 C CA . ALA A 1 180 ? 24.946 -4.710 -10.524 1.00 87.75 180 ALA A CA 1
ATOM 1436 C C . ALA A 1 180 ? 24.858 -4.874 -12.052 1.00 87.75 180 ALA A C 1
ATOM 1438 O O . ALA A 1 180 ? 25.851 -5.177 -12.704 1.00 87.75 180 ALA A O 1
ATOM 1439 N N . LEU A 1 181 ? 23.685 -4.609 -12.634 1.00 87.50 181 LEU A N 1
ATOM 1440 C CA . LEU A 1 181 ? 23.445 -4.626 -14.081 1.00 87.50 181 LEU A CA 1
ATOM 1441 C C . LEU A 1 181 ? 23.791 -3.295 -14.780 1.00 87.50 181 LEU A C 1
ATOM 1443 O O . LEU A 1 181 ? 23.407 -3.086 -15.930 1.00 87.50 181 LEU A O 1
ATOM 1447 N N . GLY A 1 182 ? 24.464 -2.361 -14.099 1.00 84.44 182 GLY A N 1
ATOM 1448 C CA . GLY A 1 182 ? 24.874 -1.074 -14.674 1.00 84.44 182 GLY A CA 1
ATOM 1449 C C . GLY A 1 182 ? 23.728 -0.078 -14.899 1.00 84.44 182 GLY A C 1
ATOM 1450 O O . GLY A 1 182 ? 23.894 0.912 -15.608 1.00 84.44 182 GLY A O 1
ATOM 1451 N N . ARG A 1 183 ? 22.554 -0.295 -14.292 1.00 82.56 183 ARG A N 1
ATOM 1452 C CA . ARG A 1 183 ? 21.358 0.563 -14.423 1.00 82.56 183 ARG A CA 1
ATOM 1453 C C . ARG A 1 183 ? 21.199 1.576 -13.281 1.00 82.56 183 ARG A C 1
ATOM 1455 O O . ARG A 1 183 ? 20.129 2.166 -13.122 1.00 82.56 183 ARG A O 1
ATOM 1462 N N . ALA A 1 184 ? 22.264 1.830 -12.518 1.00 70.50 184 ALA A N 1
ATOM 1463 C CA . ALA A 1 184 ? 22.262 2.719 -11.350 1.00 70.50 184 ALA A CA 1
ATOM 1464 C C . ALA A 1 184 ? 21.822 4.168 -11.659 1.00 70.50 184 ALA A C 1
ATOM 1466 O O . ALA A 1 184 ? 21.208 4.817 -10.815 1.00 70.50 184 ALA A O 1
ATOM 1467 N N . GLY A 1 185 ? 22.051 4.661 -12.884 1.00 66.31 185 GLY A N 1
ATOM 1468 C CA . GLY A 1 185 ? 21.622 6.002 -13.316 1.00 66.31 185 GLY A CA 1
ATOM 1469 C C . GLY A 1 185 ? 20.103 6.220 -13.305 1.00 66.31 185 GLY A C 1
ATOM 1470 O O . GLY A 1 185 ? 19.642 7.356 -13.278 1.00 66.31 185 GLY A O 1
ATOM 1471 N N . THR A 1 186 ? 19.311 5.145 -13.255 1.00 69.44 186 THR A N 1
ATOM 1472 C CA . THR A 1 186 ? 17.844 5.218 -13.147 1.00 69.44 186 THR A CA 1
ATOM 1473 C C . THR A 1 186 ? 17.347 5.412 -11.703 1.00 69.44 186 THR A C 1
ATOM 1475 O O . THR A 1 186 ? 16.147 5.580 -11.496 1.00 69.44 186 THR A O 1
ATOM 1478 N N . ALA A 1 187 ? 18.236 5.379 -10.698 1.00 61.59 187 ALA A N 1
ATOM 1479 C CA . ALA A 1 187 ? 17.867 5.156 -9.295 1.00 61.59 187 ALA A CA 1
ATOM 1480 C C . ALA A 1 187 ? 17.777 6.412 -8.410 1.00 61.59 187 ALA A C 1
ATOM 1482 O O . ALA A 1 187 ? 16.964 6.449 -7.485 1.00 61.59 187 ALA A O 1
ATOM 1483 N N . ILE A 1 188 ? 18.595 7.440 -8.660 1.00 58.06 188 ILE A N 1
ATOM 1484 C CA . ILE A 1 188 ? 18.967 8.416 -7.613 1.00 58.06 188 ILE A CA 1
ATOM 1485 C C . ILE A 1 188 ? 17.769 9.206 -7.051 1.00 58.06 188 ILE A C 1
ATOM 1487 O O . ILE A 1 188 ? 17.667 9.371 -5.838 1.00 58.06 188 ILE A O 1
ATOM 1491 N N . ALA A 1 189 ? 16.817 9.633 -7.886 1.00 65.12 189 ALA A N 1
ATOM 1492 C CA . ALA A 1 189 ? 15.629 10.356 -7.411 1.00 65.12 189 ALA A CA 1
ATOM 1493 C C . ALA A 1 189 ? 14.529 9.433 -6.845 1.00 65.12 189 ALA A C 1
ATOM 1495 O O . ALA A 1 189 ? 13.676 9.864 -6.075 1.00 65.12 189 ALA A O 1
ATOM 1496 N N . VAL A 1 190 ? 14.536 8.156 -7.223 1.00 78.38 190 VAL A N 1
ATOM 1497 C CA . VAL A 1 190 ? 13.409 7.233 -7.032 1.00 78.38 190 VAL A CA 1
ATOM 1498 C C . VAL A 1 190 ? 13.522 6.482 -5.704 1.00 78.38 190 VAL A C 1
ATOM 1500 O O . VAL A 1 190 ? 12.522 6.305 -5.012 1.00 78.38 190 VAL A O 1
ATOM 1503 N N . VAL A 1 191 ? 14.746 6.118 -5.307 1.00 82.00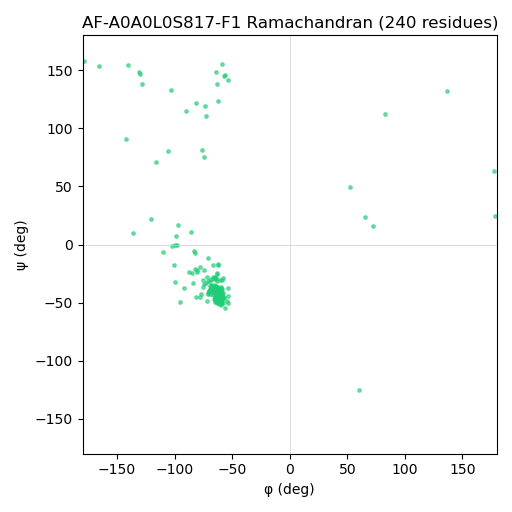 191 VAL A N 1
ATOM 1504 C CA . VAL A 1 191 ? 15.039 5.448 -4.025 1.00 82.00 191 VAL A CA 1
ATOM 1505 C C . VAL A 1 191 ? 14.644 6.327 -2.834 1.00 82.00 191 VAL A C 1
ATOM 1507 O O . VAL A 1 191 ? 14.030 5.862 -1.878 1.00 82.00 191 VAL A O 1
ATOM 1510 N N . GLY A 1 192 ? 14.961 7.625 -2.882 1.00 82.94 192 GLY A N 1
ATOM 1511 C CA . GLY A 1 192 ? 14.589 8.553 -1.809 1.00 82.94 192 GLY A CA 1
ATOM 1512 C C . GLY A 1 192 ? 13.071 8.666 -1.647 1.00 82.94 192 GLY A C 1
ATOM 1513 O O . GLY A 1 192 ? 12.556 8.627 -0.529 1.00 82.94 192 GLY A O 1
ATOM 1514 N N . VAL A 1 193 ? 12.347 8.739 -2.768 1.00 86.50 193 VAL A N 1
ATOM 1515 C CA . VAL A 1 193 ? 10.882 8.821 -2.779 1.00 86.50 193 VAL A CA 1
ATOM 1516 C C . VAL A 1 193 ? 10.244 7.510 -2.310 1.00 86.50 193 VAL A C 1
ATOM 1518 O O . VAL A 1 193 ? 9.273 7.558 -1.555 1.00 86.50 193 VAL A O 1
ATOM 1521 N N . SER A 1 194 ? 10.795 6.345 -2.677 1.00 87.06 194 SER A N 1
ATOM 1522 C CA . SER A 1 194 ? 10.291 5.052 -2.194 1.00 87.06 194 SER A CA 1
ATOM 1523 C C . SER A 1 194 ? 10.452 4.912 -0.680 1.00 87.06 194 SER A C 1
ATOM 1525 O O . SER A 1 194 ? 9.480 4.608 0.015 1.00 87.06 194 SER A O 1
ATOM 1527 N N . CYS A 1 195 ? 11.633 5.238 -0.152 1.00 87.38 195 CYS A N 1
ATOM 1528 C CA . CYS A 1 195 ? 11.895 5.271 1.285 1.00 87.38 195 CYS A CA 1
ATOM 1529 C C . CYS A 1 195 ? 10.940 6.226 2.016 1.00 87.38 195 CYS A C 1
ATOM 1531 O O . CYS A 1 195 ? 10.345 5.853 3.029 1.00 87.38 195 CYS A O 1
ATOM 1533 N N . ALA A 1 196 ? 10.743 7.441 1.492 1.00 88.94 196 ALA A N 1
ATOM 1534 C CA . ALA A 1 196 ? 9.824 8.414 2.077 1.00 88.94 196 ALA A CA 1
ATOM 1535 C C . ALA A 1 196 ? 8.376 7.897 2.099 1.00 88.94 196 ALA A C 1
ATOM 1537 O O . ALA A 1 196 ? 7.693 8.034 3.116 1.00 88.94 196 ALA A O 1
ATOM 1538 N N . ALA A 1 197 ? 7.918 7.250 1.024 1.00 89.81 197 ALA A N 1
ATOM 1539 C CA . ALA A 1 197 ? 6.583 6.665 0.949 1.00 89.81 197 ALA A CA 1
ATOM 1540 C C . ALA A 1 197 ? 6.387 5.516 1.951 1.00 89.81 197 ALA A C 1
ATOM 1542 O O . ALA A 1 197 ? 5.346 5.448 2.607 1.00 89.81 197 ALA A O 1
ATOM 1543 N N . MET A 1 198 ? 7.391 4.651 2.138 1.00 90.44 198 MET A N 1
ATOM 1544 C CA . MET A 1 198 ? 7.348 3.598 3.161 1.00 90.44 198 MET A CA 1
ATOM 1545 C C . MET A 1 198 ? 7.269 4.185 4.573 1.00 90.44 198 MET A C 1
ATOM 1547 O O . MET A 1 198 ? 6.415 3.782 5.363 1.00 90.44 198 MET A O 1
ATOM 1551 N N . VAL A 1 199 ? 8.111 5.174 4.892 1.00 90.94 199 VAL A N 1
ATOM 1552 C CA . VAL A 1 199 ? 8.096 5.849 6.201 1.00 90.94 199 VAL A CA 1
ATOM 1553 C C . VAL A 1 199 ? 6.757 6.542 6.440 1.00 90.94 199 VAL A C 1
ATOM 1555 O O . VAL A 1 199 ? 6.193 6.432 7.533 1.00 90.94 199 VAL A O 1
ATOM 1558 N N . LEU A 1 200 ? 6.212 7.212 5.424 1.00 91.94 200 LEU A N 1
ATOM 1559 C CA . LEU A 1 200 ? 4.900 7.845 5.494 1.00 91.94 200 LEU A CA 1
ATOM 1560 C C . LEU A 1 200 ? 3.797 6.808 5.740 1.00 91.94 200 LEU A C 1
ATOM 1562 O O . LEU A 1 200 ? 2.970 7.003 6.627 1.00 91.94 200 LEU A O 1
ATOM 1566 N N . SER A 1 201 ? 3.818 5.685 5.023 1.00 92.25 201 SER A N 1
ATOM 1567 C CA . SER A 1 201 ? 2.872 4.579 5.195 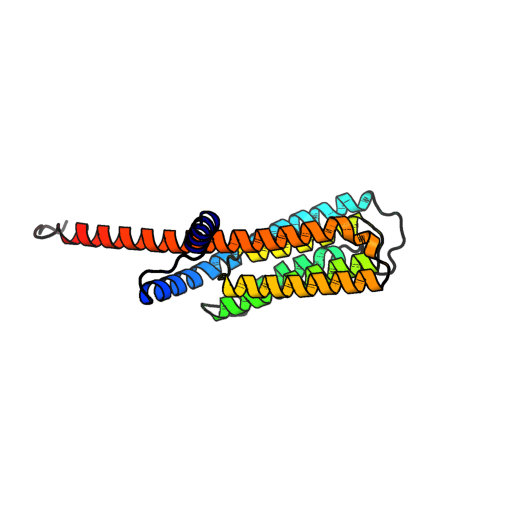1.00 92.25 201 SER A CA 1
ATOM 1568 C C . SER A 1 201 ? 2.898 4.005 6.616 1.00 92.25 201 SER A C 1
ATOM 1570 O O . SER A 1 201 ? 1.849 3.844 7.251 1.00 92.25 201 SER A O 1
ATOM 1572 N N . ILE A 1 202 ? 4.094 3.760 7.158 1.00 91.12 202 ILE A N 1
ATOM 1573 C CA . ILE A 1 202 ? 4.290 3.310 8.543 1.00 91.12 202 ILE A CA 1
ATOM 1574 C C . ILE A 1 202 ? 3.725 4.342 9.521 1.00 91.12 202 ILE A C 1
ATOM 1576 O O . ILE A 1 202 ? 2.942 4.005 10.411 1.00 91.12 202 ILE A O 1
ATOM 1580 N N . THR A 1 203 ? 4.090 5.608 9.330 1.00 90.69 203 THR A N 1
ATOM 1581 C CA . THR A 1 203 ? 3.686 6.715 10.199 1.00 90.69 203 THR A CA 1
ATOM 1582 C C . THR A 1 203 ? 2.167 6.848 10.234 1.00 90.69 203 THR A C 1
ATOM 1584 O O . THR A 1 203 ? 1.570 6.815 11.311 1.00 90.69 203 THR A O 1
ATOM 1587 N N . LEU A 1 204 ? 1.522 6.913 9.067 1.00 91.19 204 LEU A N 1
ATOM 1588 C CA . LEU A 1 204 ? 0.067 6.997 8.941 1.00 91.19 204 LEU A CA 1
ATOM 1589 C C . LEU A 1 204 ? -0.633 5.794 9.571 1.00 91.19 204 LEU A C 1
ATOM 1591 O O . LEU A 1 204 ? -1.669 5.961 10.211 1.00 91.19 204 LEU A O 1
ATOM 1595 N N . THR A 1 205 ? -0.070 4.594 9.447 1.00 91.12 205 THR A N 1
ATOM 1596 C CA . THR A 1 205 ? -0.637 3.393 10.071 1.00 91.12 205 THR A CA 1
ATOM 1597 C C . THR A 1 205 ? -0.614 3.480 11.594 1.00 91.12 205 THR A C 1
ATOM 1599 O O . THR A 1 205 ? -1.629 3.216 12.238 1.00 91.12 205 THR A O 1
ATOM 1602 N N . LEU A 1 206 ? 0.505 3.911 12.184 1.00 89.00 206 LEU A N 1
ATOM 1603 C CA . LEU A 1 206 ? 0.623 4.073 13.636 1.00 89.00 206 LEU A CA 1
ATOM 1604 C C . LEU A 1 206 ? -0.284 5.197 14.162 1.00 89.00 206 LEU A C 1
ATOM 1606 O O . LEU A 1 206 ? -0.938 5.026 15.193 1.00 89.00 206 LEU A O 1
ATOM 1610 N N . PHE A 1 207 ? -0.380 6.321 13.441 1.00 89.69 207 PHE A N 1
ATOM 1611 C CA . PHE A 1 207 ? -1.327 7.398 13.759 1.00 89.69 207 PHE A CA 1
ATOM 1612 C C . PHE A 1 207 ? -2.775 6.903 13.719 1.00 89.69 207 PHE A C 1
ATOM 1614 O O . PHE A 1 207 ? -3.532 7.126 14.665 1.00 89.69 207 PHE A O 1
ATOM 1621 N N . ASN A 1 208 ? -3.154 6.207 12.644 1.00 88.94 208 ASN A N 1
ATOM 1622 C CA . ASN A 1 208 ? -4.507 5.697 12.455 1.00 88.94 208 ASN A CA 1
ATOM 1623 C C . ASN A 1 208 ? -4.890 4.675 13.528 1.00 88.94 208 ASN A C 1
ATOM 1625 O O . ASN A 1 208 ? -6.008 4.743 14.033 1.00 88.94 208 ASN A O 1
ATOM 1629 N N . GLU A 1 209 ? -3.996 3.752 13.889 1.00 88.12 209 GLU A N 1
ATOM 1630 C CA . GLU A 1 209 ? -4.262 2.773 14.950 1.00 88.12 209 GLU A CA 1
ATOM 1631 C C . GLU A 1 209 ? -4.425 3.464 16.308 1.00 88.12 209 GLU A C 1
ATOM 1633 O O . GLU A 1 209 ? -5.402 3.214 17.014 1.00 88.12 209 GLU A O 1
ATOM 1638 N N . SER A 1 210 ? -3.512 4.371 16.671 1.00 87.38 210 SER A N 1
ATOM 1639 C CA . SER A 1 210 ? -3.604 5.096 17.944 1.00 87.38 210 SER A CA 1
ATOM 1640 C C . SER A 1 210 ? -4.904 5.901 18.049 1.00 87.38 210 SER A C 1
ATOM 1642 O O . SER A 1 210 ? -5.618 5.815 19.053 1.00 87.38 210 SER A O 1
ATOM 1644 N N . ALA A 1 211 ? -5.262 6.626 16.985 1.00 87.50 211 ALA A N 1
ATOM 1645 C CA . ALA A 1 211 ? -6.502 7.389 16.923 1.00 87.50 211 ALA A CA 1
ATOM 1646 C C . ALA A 1 211 ? -7.739 6.482 17.023 1.00 87.50 211 ALA A C 1
ATOM 1648 O O . ALA A 1 211 ? -8.658 6.786 17.782 1.00 87.50 211 ALA A O 1
ATOM 1649 N N . GLN A 1 212 ? -7.755 5.347 16.314 1.00 87.69 212 GLN A N 1
ATOM 1650 C CA . GLN A 1 212 ? -8.871 4.397 16.352 1.00 87.69 212 GLN A CA 1
ATOM 1651 C C . GLN A 1 212 ? -9.069 3.785 17.733 1.00 87.69 212 GLN A C 1
ATOM 1653 O O . GLN A 1 212 ? -10.204 3.722 18.204 1.00 87.69 212 GLN A O 1
ATOM 1658 N N . ARG A 1 213 ? -7.987 3.370 18.400 1.00 88.69 213 ARG A N 1
ATOM 1659 C CA . ARG A 1 213 ? -8.069 2.792 19.745 1.00 88.69 213 ARG A CA 1
ATOM 1660 C C . ARG A 1 213 ? -8.594 3.801 20.765 1.00 88.69 213 ARG A C 1
ATOM 1662 O O . ARG A 1 213 ? -9.497 3.477 21.532 1.00 88.69 213 ARG A O 1
ATOM 1669 N N . ARG A 1 214 ? -8.090 5.041 20.735 1.00 87.88 214 ARG A N 1
ATOM 1670 C CA . ARG A 1 214 ? -8.561 6.126 21.615 1.00 87.88 214 ARG A CA 1
ATOM 1671 C C . ARG A 1 214 ? -10.020 6.479 21.358 1.00 87.88 214 ARG A C 1
ATOM 1673 O O . ARG A 1 214 ? -10.787 6.594 22.306 1.00 87.88 214 ARG A O 1
ATOM 1680 N N . TYR A 1 215 ? -10.406 6.616 20.091 1.00 87.88 215 TYR A N 1
ATOM 1681 C CA . TYR A 1 215 ? -11.789 6.901 19.714 1.00 87.88 215 TYR A CA 1
ATOM 1682 C C . TYR A 1 215 ? -12.738 5.785 20.166 1.00 87.88 215 TYR A C 1
ATOM 1684 O O . TYR A 1 215 ? -13.790 6.065 20.734 1.00 87.88 215 TYR A O 1
ATOM 1692 N N . PHE A 1 216 ? -12.350 4.522 19.967 1.00 87.19 216 PHE A N 1
ATOM 1693 C CA . PHE A 1 216 ? -13.124 3.372 20.430 1.00 87.19 216 PHE A CA 1
ATOM 1694 C C . PHE A 1 216 ? -13.293 3.373 21.955 1.00 87.19 216 PHE A C 1
ATOM 1696 O O . PHE A 1 216 ? -14.402 3.176 22.447 1.00 87.19 216 PHE A O 1
ATOM 1703 N N . TYR A 1 217 ? -12.215 3.646 22.696 1.00 85.62 217 TYR A N 1
ATOM 1704 C CA . TYR A 1 217 ? -12.256 3.727 24.155 1.00 85.62 217 TYR A CA 1
ATOM 1705 C C . TYR A 1 217 ? -13.168 4.857 24.650 1.00 85.62 217 TYR A C 1
ATOM 1707 O O . TYR A 1 217 ? -14.054 4.611 25.463 1.00 85.62 217 TYR A O 1
ATOM 1715 N N . LEU A 1 218 ? -13.001 6.073 24.118 1.00 85.19 218 LEU A N 1
ATOM 1716 C CA . LEU A 1 218 ? -13.816 7.235 24.489 1.00 85.19 218 LEU A CA 1
ATOM 1717 C C . LEU A 1 218 ? -15.298 7.005 24.204 1.00 85.19 218 LEU A C 1
ATOM 1719 O O . LEU A 1 218 ? -16.135 7.283 25.054 1.00 85.19 218 LEU A O 1
ATOM 1723 N N . ARG A 1 219 ? -15.623 6.448 23.035 1.00 87.00 219 ARG A N 1
ATOM 1724 C CA . ARG A 1 219 ? -17.005 6.116 22.688 1.00 87.00 219 ARG A CA 1
ATOM 1725 C C . ARG A 1 219 ? -17.617 5.139 23.692 1.00 87.00 219 ARG A C 1
ATOM 1727 O O . ARG A 1 219 ? -18.744 5.346 24.122 1.00 87.00 219 ARG A O 1
ATOM 1734 N N . ARG A 1 220 ? -16.871 4.104 24.085 1.00 80.94 220 ARG A N 1
ATOM 1735 C CA . ARG A 1 220 ? -17.350 3.108 25.048 1.00 80.94 220 ARG A CA 1
ATOM 1736 C C . ARG A 1 220 ? -17.536 3.694 26.450 1.00 80.94 220 ARG A C 1
ATOM 1738 O O . ARG A 1 220 ? -18.475 3.305 27.129 1.00 80.94 220 ARG A O 1
ATOM 1745 N N . LEU A 1 221 ? -16.679 4.626 26.872 1.00 75.06 221 LEU A N 1
ATOM 1746 C CA . LEU A 1 221 ? -16.861 5.352 28.134 1.00 75.06 221 LEU A CA 1
ATOM 1747 C C . LEU A 1 221 ? -18.136 6.202 28.121 1.00 75.06 221 LEU A C 1
ATOM 1749 O O . LEU A 1 221 ? -18.921 6.111 29.053 1.00 75.06 221 LEU A O 1
ATOM 1753 N N . VAL A 1 222 ? -18.386 6.949 27.042 1.00 74.94 222 VAL A N 1
ATOM 1754 C CA . VAL A 1 222 ? -19.611 7.757 26.899 1.00 74.94 222 VAL A CA 1
ATOM 1755 C C . VAL A 1 222 ? -20.868 6.881 26.904 1.00 74.94 222 VAL A C 1
ATOM 1757 O O . VAL A 1 222 ? -21.862 7.236 27.529 1.00 74.94 222 VAL A O 1
ATOM 1760 N N . GLU A 1 223 ? -20.832 5.725 26.236 1.00 75.50 223 GLU A N 1
ATOM 1761 C CA . GLU A 1 223 ? -21.940 4.759 26.255 1.00 75.50 223 GLU A CA 1
ATOM 1762 C C . GLU A 1 223 ? -22.198 4.219 27.677 1.00 75.50 223 GLU A C 1
ATOM 1764 O O . GLU A 1 223 ? -23.351 4.094 28.081 1.00 75.50 223 GLU A O 1
ATOM 1769 N N . LEU A 1 224 ? -21.147 3.952 28.462 1.00 71.94 224 LEU A N 1
ATOM 1770 C CA . LEU A 1 224 ? -21.271 3.510 29.856 1.00 71.94 224 LEU A CA 1
ATOM 1771 C C . LEU A 1 224 ? -21.790 4.620 30.784 1.00 71.94 224 LEU A C 1
ATOM 1773 O O . LEU A 1 224 ? -22.657 4.346 31.611 1.00 71.94 224 LEU A O 1
ATOM 1777 N N . ASP A 1 225 ? -21.322 5.859 30.620 1.00 67.44 225 ASP A N 1
ATOM 1778 C CA . ASP A 1 225 ? -21.806 7.014 31.388 1.00 67.44 225 ASP A CA 1
ATOM 1779 C C . ASP A 1 225 ? -23.287 7.295 31.097 1.00 67.44 225 ASP A C 1
ATOM 1781 O O . ASP A 1 225 ? -24.065 7.547 32.015 1.00 67.44 225 ASP A O 1
ATOM 1785 N N . ALA A 1 226 ? -23.715 7.184 29.836 1.00 69.19 226 ALA A N 1
ATOM 1786 C CA . ALA A 1 226 ? -25.119 7.328 29.455 1.00 69.19 226 ALA A CA 1
ATOM 1787 C C . ALA A 1 226 ? -26.008 6.234 30.072 1.00 69.19 226 ALA A C 1
ATOM 1789 O O . ALA A 1 226 ? -27.127 6.522 30.492 1.00 69.19 226 ALA A O 1
ATOM 1790 N N . VAL A 1 227 ? -25.515 4.994 30.175 1.00 70.06 227 VAL A N 1
ATOM 1791 C CA . VAL A 1 227 ? -26.220 3.900 30.865 1.00 70.06 227 VAL A CA 1
ATOM 1792 C C . VAL A 1 227 ? -26.257 4.128 32.379 1.00 70.06 227 VAL A C 1
ATOM 1794 O O . VAL A 1 227 ? -27.293 3.896 32.996 1.00 70.06 227 VAL A O 1
ATOM 1797 N N . ALA A 1 228 ? -25.178 4.627 32.986 1.00 66.56 228 ALA A N 1
ATOM 1798 C CA . ALA A 1 228 ? -25.139 4.947 34.414 1.00 66.56 228 ALA A CA 1
ATOM 1799 C C . ALA A 1 228 ? -26.083 6.108 34.779 1.00 66.56 228 ALA A C 1
ATOM 1801 O O . ALA A 1 228 ? -26.765 6.059 35.802 1.00 66.56 228 ALA A O 1
ATOM 1802 N N . LEU A 1 229 ? -26.178 7.124 33.917 1.00 61.88 229 LEU A N 1
ATOM 1803 C CA . LEU A 1 229 ? -27.092 8.258 34.078 1.00 61.88 229 LEU A CA 1
ATOM 1804 C C . LEU A 1 229 ? -28.547 7.888 33.742 1.00 61.88 229 LEU A C 1
ATOM 1806 O O . LEU A 1 229 ? -29.462 8.332 34.430 1.00 61.88 229 LEU A O 1
ATOM 1810 N N . GLY A 1 230 ? -28.772 7.031 32.741 1.00 54.06 230 GLY A N 1
ATOM 1811 C CA . GLY A 1 230 ? -30.092 6.493 32.389 1.00 54.06 230 GLY A CA 1
ATOM 1812 C C . GLY A 1 230 ? -30.619 5.431 33.363 1.00 54.06 230 GLY A C 1
ATOM 1813 O O . GLY A 1 230 ? -31.826 5.236 33.462 1.00 54.06 230 GLY A O 1
ATOM 1814 N N . GLY A 1 231 ? -29.738 4.777 34.127 1.00 50.50 231 GLY A N 1
ATOM 1815 C CA . GLY A 1 231 ? -30.085 3.850 35.211 1.00 50.50 231 GLY A CA 1
ATOM 1816 C C . GLY A 1 231 ? -30.415 4.531 36.546 1.00 50.50 231 GLY A C 1
ATOM 1817 O O . GLY A 1 231 ? -30.875 3.863 37.467 1.00 50.50 231 GLY A O 1
ATOM 1818 N N . SER A 1 232 ? -30.214 5.849 36.648 1.00 43.78 232 SER A N 1
ATOM 1819 C CA . SER A 1 232 ? -30.509 6.657 37.844 1.00 43.78 232 SER A CA 1
ATOM 1820 C C . SER A 1 232 ? -31.861 7.394 37.765 1.00 43.78 232 SER A C 1
ATOM 1822 O O . SER A 1 232 ? -32.269 8.071 38.706 1.00 43.78 232 SER A O 1
ATOM 1824 N N . GLY A 1 233 ? -32.606 7.256 36.663 1.00 44.22 233 GLY A N 1
ATOM 1825 C CA . GLY A 1 233 ? -33.894 7.928 36.479 1.00 44.22 233 GLY A CA 1
ATOM 1826 C C . GLY A 1 233 ? -34.909 7.049 35.764 1.00 44.22 233 GLY A C 1
ATOM 1827 O O . GLY A 1 233 ? -34.989 7.074 34.541 1.00 44.22 233 GLY A O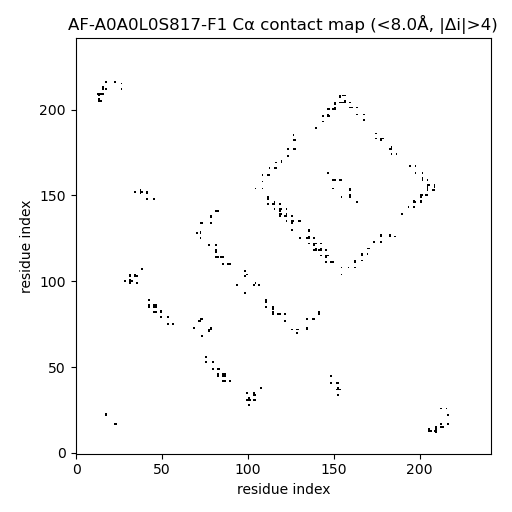 1
ATOM 1828 N N . GLY A 1 234 ? -35.707 6.287 36.517 1.00 38.88 234 GLY A N 1
ATOM 1829 C CA . GLY A 1 234 ? -36.782 5.501 35.906 1.00 38.88 234 GLY A CA 1
ATOM 1830 C C . GLY A 1 234 ? -37.630 4.625 36.822 1.00 38.88 234 GLY A C 1
ATOM 1831 O O . GLY A 1 234 ? -38.209 3.653 36.349 1.00 38.88 234 GLY A O 1
ATOM 1832 N N . GLY A 1 235 ? -37.725 4.937 38.115 1.00 40.34 235 GLY A N 1
ATOM 1833 C CA . GLY A 1 235 ? -38.818 4.439 38.944 1.00 40.34 235 GLY A CA 1
ATOM 1834 C C . GLY A 1 235 ? -40.065 5.301 38.735 1.00 40.34 235 GLY A C 1
ATOM 1835 O O . GLY A 1 235 ? -40.024 6.493 39.008 1.00 40.34 235 GLY A O 1
ATOM 1836 N N . HIS A 1 236 ? -41.155 4.654 38.311 1.00 36.22 236 HIS A N 1
ATOM 1837 C CA . HIS A 1 236 ? -42.555 5.115 38.273 1.00 36.22 236 HIS A CA 1
ATOM 1838 C C . HIS A 1 236 ? -43.038 5.981 37.098 1.00 36.22 236 HIS A C 1
ATOM 1840 O O . HIS A 1 236 ? -42.756 7.166 36.979 1.00 36.22 236 HIS A O 1
ATOM 1846 N N . GLY A 1 237 ? -43.922 5.367 36.304 1.00 34.19 237 GLY A N 1
ATOM 1847 C CA . GLY A 1 237 ? -44.750 6.026 35.300 1.00 34.19 237 GLY A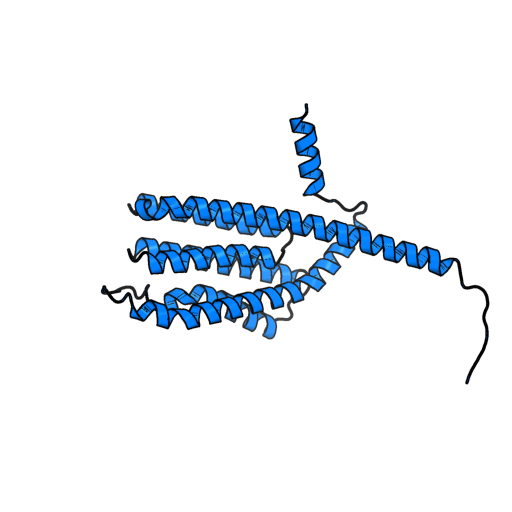 CA 1
ATOM 1848 C C . GLY A 1 237 ? -45.603 5.032 34.515 1.00 34.19 237 GLY A C 1
ATOM 1849 O O . GLY A 1 237 ? -45.414 4.858 33.319 1.00 34.19 237 GLY A O 1
ATOM 1850 N N . ALA A 1 238 ? -46.519 4.337 35.192 1.00 44.97 238 ALA A N 1
ATOM 1851 C CA . ALA A 1 238 ? -47.603 3.622 34.527 1.00 44.97 238 ALA A CA 1
ATOM 1852 C C . ALA A 1 238 ? -48.524 4.604 33.776 1.00 44.97 238 ALA A C 1
ATOM 1854 O O . ALA A 1 238 ? -48.885 5.629 34.351 1.00 44.97 238 ALA A O 1
ATOM 1855 N N . ARG A 1 239 ? -48.935 4.233 32.549 1.00 39.78 239 ARG A N 1
ATOM 1856 C CA . ARG A 1 239 ? -50.096 4.672 31.721 1.00 39.78 239 ARG A CA 1
ATOM 1857 C C . ARG A 1 239 ? -49.629 4.877 30.274 1.00 39.78 239 ARG A C 1
ATOM 1859 O O . ARG A 1 239 ? -48.638 5.544 30.050 1.00 39.78 239 ARG A O 1
ATOM 1866 N N . GLY A 1 240 ? -50.285 4.376 29.239 1.00 33.53 240 GLY A N 1
ATOM 1867 C CA . GLY A 1 240 ? -51.541 3.656 29.112 1.00 33.53 240 GLY A CA 1
ATOM 1868 C C . GLY A 1 240 ? -51.733 3.328 27.629 1.00 33.53 240 GLY A C 1
ATOM 1869 O O . GLY A 1 240 ? -51.117 3.950 26.767 1.00 33.53 240 GLY A O 1
ATOM 1870 N N . LYS A 1 241 ? -52.557 2.317 27.355 1.00 41.31 241 LYS A N 1
ATOM 1871 C CA . LYS A 1 241 ? -53.076 2.026 26.017 1.00 41.31 241 LYS A CA 1
ATOM 1872 C C . LYS A 1 241 ? -53.804 3.251 25.449 1.00 41.31 241 LYS A C 1
ATOM 1874 O O . LYS A 1 241 ? -54.492 3.942 26.202 1.00 41.31 241 LYS A O 1
ATOM 1879 N N . GLY A 1 242 ? -53.697 3.423 24.138 1.00 38.38 242 GLY A N 1
ATOM 1880 C CA . GLY A 1 242 ? -54.464 4.341 23.301 1.00 38.38 242 GLY A CA 1
ATOM 1881 C C . GLY A 1 242 ? -54.081 4.097 21.858 1.00 38.38 242 GLY A C 1
ATOM 1882 O O . GLY A 1 242 ? -53.071 4.699 21.445 1.00 38.38 242 GLY A O 1
#

Mean predicted aligned error: 9.69 Å

pLDDT: mean 78.81, std 12.81, range [33.53, 92.44]